Protein AF-A0A0C1E7E0-F1 (afdb_monomer)

Solvent-accessible surface area (backbone atoms only — not comparable to full-atom values): 16348 Å² total; per-residue (Å²): 133,82,73,65,76,38,81,46,96,96,42,80,25,70,42,72,70,60,32,49,50,51,46,53,49,51,52,51,50,52,50,51,50,50,52,52,51,52,51,53,50,51,52,50,39,38,49,50,15,60,70,70,29,51,79,20,40,52,40,88,86,82,72,42,64,46,63,29,50,44,81,51,96,95,41,77,26,60,48,70,68,65,45,48,51,53,52,54,48,49,52,51,51,52,52,54,51,51,52,52,51,52,50,53,51,52,50,51,41,38,50,50,16,58,73,70,31,49,81,21,39,54,40,87,88,81,72,43,64,47,72,28,53,40,81,53,94,96,39,79,26,64,44,71,67,60,41,48,51,52,50,49,53,50,51,52,50,50,50,52,52,51,50,42,72,77,70,35,78,82,44,74,90,68,81,86,88,79,92,65,58,67,38,40,50,72,15,57,84,30,39,33,42,46,39,48,3,28,0,55,14,42,52,1,31,4,34,22,48,46,1,27,0,60,15,43,53,2,32,3,35,22,44,46,2,30,0,54,7,44,52,3,33,2,37,20,46,44,1,26,0,51,6,40,47,2,32,4,40,25,38,55,7,33,3,45,9,43,44,2,31,8,36,35,45,36,20,33,19,18,2,41,54,10,35,19,39,38,28,55,15,19,9,15,46,73,67,52,97,66,80,45,91,85,32,46,1,37,46,3,30,4,35,38,37,46,9,27,3,13,20,41,48,2,31,3,35,33,36,51,2,27,0,58,15,40,47,1,28,2,37,21,44,48,1,28,1,61,16,45,45,2,32,3,39,21,40,44,1,33,14,77,44,67,69,29,64,5,76,35,67,61,23,60,97

pLDDT: mean 94.34, std 7.29, range [50.91, 98.94]

InterPro domains:
  IPR008640 Trimeric autotransporter adhesin YadA-like, head domain [PF05658] (185-211)
  IPR008640 Trimeric autotransporter adhesin YadA-like, head domain [PF05658] (216-239)
  IPR008640 Trimeric autotransporter adhesin YadA-like, head domain [PF05658] (241-264)
  IPR008640 Trimeric autotransporter adhesin YadA-like, head domain [PF05658] (309-333)
  IPR008640 Trimeric autotransporter adhesin YadA-like, head domain [PF05658] (341-363)
  IPR011049 Serralysin-like metalloprotease, C-terminal [G3DSA:2.150.10.10] (225-332)
  IPR011049 Serralysin-like metalloprotease, C-terminal [SSF101967] (193-321)

Mean predicted aligned error: 10.7 Å

Organism: NCBI:txid83552

Secondary structure (DSSP, 8-state):
-PPPPEEETTEEESSHHHHHHHHHHHHHHHHHHHHHHHHHHHHHHHHHHHHH-TT-EE-TTT-PEEPP-EEETTEEESSHHHHHHHHHHHHHHHHHHHHHHHHHHHHHHHHHHHHH-TT-EEETTTTEEEPP-EEETTEEESSHHHHHHHHHHHHHHHHHHHHHHHH-GGGTT-----SSPPPEE-STT-EEESTT-EE-STT-EEESTT-EE-STT-EEESTT-EE-STT-EEESTT-EE-STT-EEEESS-EE-STT-EEEESSEEE-STT-EEEEESEEESSSSSS---GGG--TT-EEEEES-EE-STT-EEEEES-EE-STT-EEESTT-EE-STT-EEESTT-EE-STT-EEESTT-B-

Nearest PDB structures (foldseek):
  7o23-assembly1_A  TM=4.362E-01  e=4.852E-07  Burkholderia pseudomallei 1026b
  3s6l-assembly2_D  TM=7.427E-01  e=1.224E-03  Burkholderia pseudomallei 1710b
  3la9-assembly1_A  TM=4.758E-01  e=2.879E-04  Burkholderia pseudomallei 1710b
  3wp8-assembly1_A-3  TM=4.656E-01  e=6.724E-04  Acinetobacter sp. Tol 5
  3wpa-assembly1_A  TM=3.556E-01  e=2.102E-02  Acinetobacter sp. Tol 5

Structure (mmCIF, N/CA/C/O backbone):
data_AF-A0A0C1E7E0-F1
#
_entry.id   AF-A0A0C1E7E0-F1
#
loop_
_atom_site.group_PDB
_atom_site.id
_atom_site.type_symbol
_atom_site.label_atom_id
_atom_site.label_alt_id
_atom_site.label_comp_id
_atom_site.label_asym_id
_atom_site.label_entity_id
_atom_site.label_seq_id
_atom_site.pdbx_PDB_ins_code
_atom_site.Cartn_x
_atom_site.Cartn_y
_atom_site.Cartn_z
_atom_site.occupancy
_atom_site.B_iso_or_equiv
_atom_site.auth_seq_id
_atom_site.auth_comp_id
_atom_site.auth_asym_id
_atom_site.auth_atom_id
_atom_site.pdbx_PDB_model_num
ATOM 1 N N . MET A 1 1 ? 102.439 -0.954 -125.844 1.00 50.91 1 MET A N 1
ATOM 2 C CA . MET A 1 1 ? 102.086 -0.819 -124.414 1.00 50.91 1 MET A CA 1
ATOM 3 C C . MET A 1 1 ? 100.639 -1.261 -124.272 1.00 50.91 1 MET A C 1
ATOM 5 O O . MET A 1 1 ? 99.817 -0.729 -125.004 1.00 50.91 1 MET A O 1
ATOM 9 N N . SER A 1 2 ? 100.350 -2.279 -123.454 1.00 59.09 2 SER A N 1
ATOM 10 C CA . SER A 1 2 ? 98.966 -2.713 -123.196 1.00 59.09 2 SER A CA 1
ATOM 11 C C . SER A 1 2 ? 98.262 -1.647 -122.360 1.00 59.09 2 SER A C 1
ATOM 13 O O . SER A 1 2 ? 98.882 -1.111 -121.440 1.00 59.09 2 SER A O 1
ATOM 15 N N . ALA A 1 3 ? 97.018 -1.306 -122.697 1.00 60.19 3 ALA A N 1
ATOM 16 C CA . ALA A 1 3 ? 96.230 -0.388 -121.881 1.00 60.19 3 ALA A CA 1
ATOM 17 C C . ALA A 1 3 ? 96.016 -0.997 -120.475 1.00 60.19 3 ALA A C 1
ATOM 19 O O . ALA A 1 3 ? 95.862 -2.216 -120.380 1.00 60.19 3 ALA A O 1
ATOM 20 N N . PRO A 1 4 ? 96.074 -0.199 -119.395 1.00 75.00 4 PRO A N 1
ATOM 21 C CA . PRO A 1 4 ? 95.806 -0.673 -118.038 1.00 75.00 4 PRO A CA 1
ATOM 22 C C . PRO A 1 4 ? 94.324 -1.036 -117.832 1.00 75.00 4 PRO A C 1
ATOM 24 O O . PRO A 1 4 ? 93.441 -0.329 -118.321 1.00 75.00 4 PRO A O 1
ATOM 27 N N . ASP A 1 5 ? 94.079 -2.102 -117.062 1.00 78.00 5 ASP A N 1
ATOM 28 C CA . ASP A 1 5 ? 92.746 -2.591 -116.680 1.00 78.00 5 ASP A CA 1
ATOM 29 C C . ASP A 1 5 ? 92.336 -2.060 -115.300 1.00 78.00 5 ASP A C 1
ATOM 31 O O . ASP A 1 5 ? 93.108 -2.120 -114.340 1.00 78.00 5 ASP A O 1
ATOM 35 N N . TYR A 1 6 ? 91.100 -1.575 -115.187 1.00 83.69 6 TYR A N 1
ATOM 36 C CA . TYR A 1 6 ? 90.518 -1.023 -113.962 1.00 83.69 6 TYR A CA 1
ATOM 37 C C . TYR A 1 6 ? 89.270 -1.821 -113.564 1.00 83.69 6 TYR A C 1
ATOM 39 O O . TYR A 1 6 ? 88.339 -1.932 -114.359 1.00 83.69 6 TYR A O 1
ATOM 47 N N . ASN A 1 7 ? 89.211 -2.343 -112.334 1.00 81.12 7 ASN A N 1
ATOM 48 C CA . ASN A 1 7 ? 88.056 -3.099 -111.831 1.00 81.12 7 ASN A CA 1
ATOM 49 C C . ASN A 1 7 ? 87.172 -2.235 -110.923 1.00 81.12 7 ASN A C 1
ATOM 51 O O . ASN A 1 7 ? 87.629 -1.765 -109.883 1.00 81.12 7 ASN A O 1
ATOM 55 N N . VAL A 1 8 ? 85.900 -2.070 -111.288 1.00 82.88 8 VAL A N 1
ATOM 56 C CA . VAL A 1 8 ? 84.900 -1.310 -110.522 1.00 82.88 8 VAL A CA 1
ATOM 57 C C . VAL A 1 8 ? 83.591 -2.095 -110.502 1.00 82.88 8 VAL A C 1
ATOM 59 O O . VAL A 1 8 ? 83.153 -2.571 -111.547 1.00 82.88 8 VAL A O 1
ATOM 62 N N . ASN A 1 9 ? 82.971 -2.251 -109.326 1.00 77.38 9 ASN A N 1
ATOM 63 C CA . ASN A 1 9 ? 81.704 -2.980 -109.140 1.00 77.38 9 ASN A CA 1
ATOM 64 C C . ASN A 1 9 ? 81.688 -4.351 -109.842 1.00 77.38 9 ASN A C 1
ATOM 66 O O . ASN A 1 9 ? 80.770 -4.688 -110.586 1.00 77.38 9 ASN A O 1
ATOM 70 N N . ASN A 1 10 ? 82.751 -5.131 -109.622 1.00 86.56 10 ASN A N 1
ATOM 71 C CA . ASN A 1 10 ? 82.929 -6.475 -110.178 1.00 86.56 10 ASN A CA 1
ATOM 72 C C . ASN A 1 10 ? 82.962 -6.548 -111.727 1.00 86.56 10 ASN A C 1
ATOM 74 O O . ASN A 1 10 ? 82.727 -7.610 -112.295 1.00 86.56 10 ASN A O 1
ATOM 78 N N . SER A 1 11 ? 83.260 -5.432 -112.407 1.00 86.12 11 SER A N 1
ATOM 79 C CA . SER A 1 11 ? 83.411 -5.321 -113.870 1.00 86.12 11 SER A CA 1
ATOM 80 C C . SER A 1 11 ? 84.766 -4.691 -114.241 1.00 86.12 11 SER A C 1
ATOM 82 O O . SER A 1 11 ? 85.257 -3.843 -113.495 1.00 86.12 11 SER A O 1
ATOM 84 N N . SER A 1 12 ? 85.374 -5.089 -115.371 1.00 83.94 12 SER A N 1
ATOM 85 C CA . SER A 1 12 ? 86.712 -4.639 -115.815 1.00 83.94 12 SER A CA 1
ATOM 86 C C . SER A 1 12 ? 86.645 -3.659 -116.994 1.00 83.94 12 SER A C 1
ATOM 88 O O . SER A 1 12 ? 85.892 -3.885 -117.941 1.00 83.94 12 SER A O 1
ATOM 90 N N . TYR A 1 13 ? 87.426 -2.576 -116.950 1.00 83.88 13 TYR A N 1
ATOM 91 C CA . TYR A 1 13 ? 87.402 -1.477 -117.921 1.00 83.88 13 TYR A CA 1
ATOM 92 C C . TYR A 1 13 ? 88.815 -1.148 -118.437 1.00 83.88 13 TYR A C 1
ATOM 94 O O . TYR A 1 13 ? 89.733 -0.958 -117.646 1.00 83.88 13 TYR A O 1
ATOM 102 N N . HIS A 1 14 ? 88.976 -1.002 -119.759 1.00 82.25 14 HIS A N 1
ATOM 103 C CA . HIS A 1 14 ? 90.278 -0.816 -120.438 1.00 82.25 14 HIS A CA 1
ATOM 104 C C . HIS A 1 14 ? 90.663 0.654 -120.699 1.00 82.25 14 HIS A C 1
ATOM 106 O O . HIS A 1 14 ? 91.596 0.950 -121.449 1.00 82.25 14 HIS A O 1
ATOM 112 N N . ASN A 1 15 ? 89.907 1.603 -120.141 1.00 82.50 15 ASN A N 1
ATOM 113 C CA . ASN A 1 15 ? 90.278 3.015 -120.123 1.00 82.50 15 ASN A CA 1
ATOM 114 C C . ASN A 1 15 ? 89.746 3.698 -118.854 1.00 82.50 15 ASN A C 1
ATOM 116 O O . ASN A 1 15 ? 88.691 3.332 -118.332 1.00 82.50 15 ASN A O 1
ATOM 120 N N . VAL A 1 16 ? 90.478 4.715 -118.387 1.00 84.19 16 VAL A N 1
ATOM 121 C CA . VAL A 1 16 ? 90.178 5.453 -117.147 1.00 84.19 16 VAL A CA 1
ATOM 122 C C . VAL A 1 16 ? 88.780 6.076 -117.176 1.00 84.19 16 VAL A C 1
ATOM 124 O O . VAL A 1 16 ? 88.070 6.014 -116.179 1.00 84.19 16 VAL A O 1
ATOM 127 N N . GLY A 1 17 ? 88.355 6.635 -118.314 1.00 84.81 17 GLY A N 1
ATOM 128 C CA . GLY A 1 17 ? 87.052 7.296 -118.438 1.00 84.81 17 GLY A CA 1
ATOM 129 C C . GLY A 1 17 ? 85.870 6.350 -118.204 1.00 84.81 17 GLY A C 1
ATOM 130 O O . GLY A 1 17 ? 84.908 6.720 -117.537 1.00 84.81 17 GLY A O 1
ATOM 131 N N . ALA A 1 18 ? 85.959 5.109 -118.689 1.00 82.31 18 ALA A N 1
ATOM 132 C CA . ALA A 1 18 ? 84.915 4.101 -118.524 1.00 82.31 18 ALA A CA 1
ATOM 133 C C . ALA A 1 18 ? 84.823 3.571 -117.079 1.00 82.31 18 ALA A C 1
ATOM 135 O O . ALA A 1 18 ? 83.720 3.461 -116.547 1.00 82.31 18 ALA A O 1
ATOM 136 N N . ALA A 1 19 ? 85.958 3.319 -116.414 1.00 82.19 19 ALA A N 1
ATOM 137 C CA . ALA A 1 19 ? 85.976 2.914 -115.003 1.00 82.19 19 ALA A CA 1
ATOM 138 C C . ALA A 1 19 ? 85.506 4.032 -114.057 1.00 82.19 19 ALA A C 1
ATOM 140 O O . ALA A 1 19 ? 84.746 3.769 -113.125 1.00 82.19 19 ALA A O 1
ATOM 141 N N . VAL A 1 20 ? 85.908 5.284 -114.311 1.00 88.31 20 VAL A N 1
ATOM 142 C CA . VAL A 1 20 ? 85.445 6.450 -113.538 1.00 88.31 20 VAL A CA 1
ATOM 143 C C . VAL A 1 20 ? 83.937 6.655 -113.708 1.00 88.31 20 VAL A C 1
ATOM 145 O O . VAL A 1 20 ? 83.253 6.870 -112.713 1.00 88.31 20 VAL A O 1
ATOM 148 N N . ASN A 1 21 ? 83.387 6.501 -114.918 1.00 87.25 21 ASN A N 1
ATOM 149 C CA . ASN A 1 21 ? 81.938 6.574 -115.145 1.00 87.25 21 ASN A CA 1
ATOM 150 C C . ASN A 1 21 ? 81.155 5.463 -114.425 1.00 87.25 21 ASN A C 1
ATOM 152 O O . ASN A 1 21 ? 80.050 5.710 -113.940 1.00 87.25 21 ASN A O 1
ATOM 156 N N . ALA A 1 22 ? 81.698 4.246 -114.346 1.00 84.56 22 ALA A N 1
ATOM 157 C CA . ALA A 1 22 ? 81.073 3.143 -113.616 1.00 84.56 22 ALA A CA 1
ATOM 158 C C . ALA A 1 22 ? 81.083 3.373 -112.096 1.00 84.56 22 ALA A C 1
ATOM 160 O O . ALA A 1 22 ? 80.091 3.085 -111.425 1.00 84.56 22 ALA A O 1
ATOM 161 N N . LEU A 1 23 ? 82.173 3.939 -111.563 1.00 88.44 23 LEU A N 1
ATOM 162 C CA . LEU A 1 23 ? 82.256 4.350 -110.162 1.00 88.44 23 LEU A CA 1
ATOM 163 C C . LEU A 1 23 ? 81.277 5.491 -109.867 1.00 88.44 23 LEU A C 1
ATOM 165 O O . LEU A 1 23 ? 80.536 5.409 -108.896 1.00 88.44 23 LEU A O 1
ATOM 169 N N . ASP A 1 24 ? 81.231 6.514 -110.724 1.00 91.06 24 ASP A N 1
ATOM 170 C CA . ASP A 1 24 ? 80.295 7.639 -110.617 1.00 91.06 24 ASP A CA 1
ATOM 171 C C . ASP A 1 24 ? 78.831 7.175 -110.667 1.00 91.06 24 ASP A C 1
ATOM 173 O O . ASP A 1 24 ? 78.013 7.600 -109.856 1.00 91.06 24 ASP A O 1
ATOM 177 N N . THR A 1 25 ? 78.509 6.229 -111.552 1.00 87.94 25 THR A N 1
ATOM 178 C CA . THR A 1 25 ? 77.175 5.612 -111.622 1.00 87.94 25 THR A CA 1
ATOM 179 C C . THR A 1 25 ? 76.853 4.838 -110.341 1.00 87.94 25 THR A C 1
ATOM 181 O O . THR A 1 25 ? 75.807 5.069 -109.749 1.00 87.94 25 THR A O 1
ATOM 184 N N . GLY A 1 26 ? 77.775 4.008 -109.840 1.00 87.38 26 GLY A N 1
ATOM 185 C CA . GLY A 1 26 ? 77.576 3.280 -108.583 1.00 87.38 26 GLY A CA 1
ATOM 186 C C . GLY A 1 26 ? 77.469 4.185 -107.350 1.00 87.38 26 GLY A C 1
ATOM 187 O O . GLY A 1 26 ? 76.688 3.904 -106.449 1.00 87.38 26 GLY A O 1
ATOM 188 N N . MET A 1 27 ? 78.209 5.298 -107.302 1.00 90.75 27 MET A N 1
ATOM 189 C CA . MET A 1 27 ? 78.060 6.297 -106.238 1.00 90.75 27 MET A CA 1
ATOM 190 C C . MET A 1 27 ? 76.709 7.016 -106.316 1.00 90.75 27 MET A C 1
ATOM 192 O O . MET A 1 27 ? 76.118 7.280 -105.272 1.00 90.75 27 MET A O 1
ATOM 196 N N . ARG A 1 28 ? 76.200 7.301 -107.524 1.00 91.19 28 ARG A N 1
ATOM 197 C CA . ARG A 1 28 ? 74.856 7.864 -107.730 1.00 91.19 28 ARG A CA 1
ATOM 198 C C . ARG A 1 28 ? 73.750 6.884 -107.323 1.00 91.19 28 ARG A C 1
ATOM 200 O O . ARG A 1 28 ? 72.807 7.305 -106.661 1.00 91.19 28 ARG A O 1
ATOM 207 N N . ASP A 1 29 ? 73.895 5.600 -107.641 1.00 91.12 29 ASP A N 1
ATOM 208 C CA . ASP A 1 29 ? 72.944 4.554 -107.239 1.00 91.12 29 ASP A CA 1
ATOM 209 C C . ASP A 1 29 ? 72.954 4.337 -105.717 1.00 91.12 29 ASP A C 1
ATOM 211 O O . ASP A 1 29 ? 71.896 4.317 -105.092 1.00 91.12 29 ASP A O 1
ATOM 215 N N . ASN A 1 30 ? 74.139 4.276 -105.096 1.00 91.31 30 ASN A N 1
ATOM 216 C CA . ASN A 1 30 ? 74.267 4.211 -103.637 1.00 91.31 30 ASN A CA 1
ATOM 217 C C . ASN A 1 30 ? 73.671 5.455 -102.961 1.00 91.31 30 ASN A C 1
ATOM 219 O O . ASN A 1 30 ? 73.015 5.332 -101.930 1.00 91.31 30 ASN A O 1
ATOM 223 N N . ALA A 1 31 ? 73.871 6.652 -103.526 1.00 91.94 31 ALA A N 1
ATOM 224 C CA . ALA A 1 31 ? 73.247 7.876 -103.026 1.00 91.94 31 ALA A CA 1
ATOM 225 C C . ALA A 1 31 ? 71.711 7.812 -103.125 1.00 91.94 31 ALA A C 1
ATOM 227 O O . ALA A 1 31 ? 71.028 8.156 -102.164 1.00 91.94 31 ALA A O 1
ATOM 228 N N . ALA A 1 32 ? 71.164 7.291 -104.228 1.00 90.81 32 ALA A N 1
ATOM 229 C CA . ALA A 1 32 ? 69.723 7.102 -104.396 1.00 90.81 32 ALA A CA 1
ATOM 230 C C . ALA A 1 32 ? 69.143 6.048 -103.432 1.00 90.81 32 ALA A C 1
ATOM 232 O O . ALA A 1 32 ? 68.045 6.224 -102.901 1.00 90.81 32 ALA A O 1
ATOM 233 N N . GLU A 1 33 ? 69.867 4.957 -103.168 1.00 93.56 33 GLU A N 1
ATOM 234 C CA . GLU A 1 33 ? 69.458 3.956 -102.178 1.00 93.56 33 GLU A CA 1
ATOM 235 C C . GLU A 1 33 ? 69.495 4.529 -100.754 1.00 93.56 33 GLU A C 1
ATOM 237 O O . GLU A 1 33 ? 68.566 4.300 -99.976 1.00 93.56 33 GLU A O 1
ATOM 242 N N . ILE A 1 34 ? 70.509 5.342 -100.435 1.00 93.00 34 ILE A N 1
ATOM 243 C CA . ILE A 1 34 ? 70.586 6.095 -99.178 1.00 93.00 34 ILE A CA 1
ATOM 244 C C . ILE A 1 34 ? 69.376 7.026 -99.039 1.00 93.00 34 ILE A C 1
ATOM 246 O O . ILE A 1 34 ? 68.733 6.994 -97.990 1.00 93.00 34 ILE A O 1
ATOM 250 N N . ASP A 1 35 ? 69.001 7.774 -100.079 1.00 92.94 35 ASP A N 1
ATOM 251 C CA . ASP A 1 35 ? 67.819 8.650 -100.064 1.00 92.94 35 ASP A CA 1
ATOM 252 C C . ASP A 1 35 ? 66.518 7.858 -99.832 1.00 92.94 35 ASP A C 1
ATOM 254 O O . ASP A 1 35 ? 65.666 8.252 -99.030 1.00 92.94 35 ASP A O 1
ATOM 258 N N . ILE A 1 36 ? 66.363 6.695 -100.476 1.00 94.25 36 ILE A N 1
ATOM 259 C CA . ILE A 1 36 ? 65.196 5.816 -100.286 1.00 94.25 36 ILE A CA 1
ATOM 260 C C . ILE A 1 36 ? 65.141 5.274 -98.855 1.00 94.25 36 ILE A C 1
ATOM 262 O O . ILE A 1 36 ? 64.072 5.257 -98.235 1.00 94.25 36 ILE A O 1
ATOM 266 N N . VAL A 1 37 ? 66.269 4.801 -98.320 1.00 93.44 37 VAL A N 1
ATOM 267 C CA . VAL A 1 37 ? 66.353 4.280 -96.949 1.00 93.44 37 VAL A CA 1
ATOM 268 C C . VAL A 1 37 ? 66.092 5.395 -95.937 1.00 93.44 37 VAL A C 1
ATOM 270 O O . VAL A 1 37 ? 65.334 5.173 -94.991 1.00 93.44 37 VAL A O 1
ATOM 273 N N . GLN A 1 38 ? 66.618 6.602 -96.161 1.00 90.75 38 GLN A N 1
ATOM 274 C CA . GLN A 1 38 ? 66.324 7.785 -95.348 1.00 90.75 38 GLN A CA 1
ATOM 275 C C . GLN A 1 38 ? 64.832 8.136 -95.386 1.00 90.75 38 GLN A C 1
ATOM 277 O O . GLN A 1 38 ? 64.232 8.348 -94.334 1.00 90.75 38 GLN A O 1
ATOM 282 N N . GLY A 1 39 ? 64.198 8.102 -96.562 1.00 92.06 39 GLY A N 1
ATOM 283 C CA . GLY A 1 39 ? 62.756 8.319 -96.704 1.00 92.06 39 GLY A CA 1
ATOM 284 C C . GLY A 1 39 ? 61.916 7.270 -95.968 1.00 92.06 39 GLY A C 1
ATOM 285 O O . GLY A 1 39 ? 60.955 7.605 -95.274 1.00 92.06 39 GLY A O 1
ATOM 286 N N . LYS A 1 40 ? 62.298 5.987 -96.041 1.00 95.00 40 LYS A N 1
ATOM 287 C CA . LYS A 1 40 ? 61.644 4.912 -95.272 1.00 95.00 40 LYS A CA 1
ATOM 288 C C . LYS A 1 40 ? 61.832 5.093 -93.763 1.00 95.00 40 LYS A C 1
ATOM 290 O O . LYS A 1 40 ? 60.873 4.904 -93.016 1.00 95.00 40 LYS A O 1
ATOM 295 N N . ALA A 1 41 ? 63.025 5.487 -93.318 1.00 92.44 41 ALA A N 1
ATOM 296 C CA . ALA A 1 41 ? 63.314 5.764 -91.914 1.00 92.44 41 ALA A CA 1
ATOM 297 C C . ALA A 1 41 ? 62.518 6.973 -91.389 1.00 92.44 41 ALA A C 1
ATOM 299 O O . ALA A 1 41 ? 61.945 6.898 -90.304 1.00 92.44 41 ALA A O 1
ATOM 300 N N . ALA A 1 42 ? 62.398 8.044 -92.178 1.00 93.06 42 ALA A N 1
ATOM 301 C CA . ALA A 1 42 ? 61.585 9.218 -91.856 1.00 93.06 42 ALA A CA 1
ATOM 302 C C . ALA A 1 42 ? 60.088 8.880 -91.759 1.00 93.06 42 ALA A C 1
ATOM 304 O O . ALA A 1 42 ? 59.410 9.300 -90.818 1.00 93.06 42 ALA A O 1
ATOM 305 N N . ASN A 1 43 ? 59.575 8.065 -92.685 1.00 94.94 43 ASN A N 1
ATOM 306 C CA . ASN A 1 43 ? 58.191 7.585 -92.647 1.00 94.94 43 ASN A CA 1
ATOM 307 C C . ASN A 1 43 ? 57.931 6.698 -91.422 1.00 94.94 43 ASN A C 1
ATOM 309 O O . ASN A 1 43 ? 56.893 6.833 -90.769 1.00 94.94 43 ASN A O 1
ATOM 313 N N . ALA A 1 44 ? 58.879 5.825 -91.072 1.00 94.88 44 ALA A N 1
ATOM 314 C CA . ALA A 1 44 ? 58.797 5.006 -89.868 1.00 94.88 44 ALA A CA 1
ATOM 315 C C . ALA A 1 44 ? 58.806 5.872 -88.597 1.00 94.88 44 ALA A C 1
ATOM 317 O O . ALA A 1 44 ? 57.936 5.709 -87.746 1.00 94.88 44 ALA A O 1
ATOM 318 N N . ALA A 1 45 ? 59.716 6.845 -88.491 1.00 94.38 45 ALA A N 1
ATOM 319 C CA . ALA A 1 45 ? 59.788 7.762 -87.354 1.00 94.38 45 ALA A CA 1
ATOM 320 C C . ALA A 1 45 ? 58.528 8.640 -87.222 1.00 94.38 45 ALA A C 1
ATOM 322 O O . ALA A 1 45 ? 58.009 8.820 -86.121 1.00 94.38 45 ALA A O 1
ATOM 323 N N . SER A 1 46 ? 57.973 9.114 -88.341 1.00 95.44 46 SER A N 1
ATOM 324 C CA . SER A 1 46 ? 56.705 9.861 -88.372 1.00 95.44 46 SER A CA 1
ATOM 325 C C . SER A 1 46 ? 55.509 8.997 -87.953 1.00 95.44 46 SER A C 1
ATOM 327 O O . SER A 1 46 ? 54.611 9.467 -87.250 1.00 95.44 46 SER A O 1
ATOM 329 N N . SER A 1 47 ? 55.515 7.715 -88.332 1.00 96.56 47 SER A N 1
ATOM 330 C CA . SER A 1 47 ? 54.502 6.740 -87.907 1.00 96.56 47 SER A CA 1
ATOM 331 C C . SER A 1 47 ? 54.601 6.445 -86.410 1.00 96.56 47 SER A C 1
ATOM 333 O O . SER A 1 47 ? 53.578 6.382 -85.735 1.00 96.56 47 SER A O 1
ATOM 335 N N . VAL A 1 48 ? 55.820 6.332 -85.869 1.00 95.62 48 VAL A N 1
ATOM 336 C CA . VAL A 1 48 ? 56.057 6.190 -84.422 1.00 95.62 48 VAL A CA 1
ATOM 337 C C . VAL A 1 48 ? 55.556 7.421 -83.664 1.00 95.62 48 VAL A C 1
ATOM 339 O O . VAL A 1 48 ? 54.835 7.263 -82.684 1.00 95.62 48 VAL A O 1
ATOM 342 N N . ALA A 1 49 ? 55.863 8.635 -84.130 1.00 94.81 49 ALA A N 1
ATOM 343 C CA . ALA A 1 49 ? 55.372 9.872 -83.516 1.00 94.81 49 ALA A CA 1
ATOM 344 C C . ALA A 1 49 ? 53.832 9.930 -83.496 1.00 94.81 49 ALA A C 1
ATOM 346 O O . ALA A 1 49 ? 53.225 10.201 -82.462 1.00 94.81 49 ALA A O 1
ATOM 347 N N . SER A 1 50 ? 53.199 9.577 -84.617 1.00 95.62 50 SER A N 1
ATOM 348 C CA . SER A 1 50 ? 51.737 9.517 -84.726 1.00 95.62 50 SER A CA 1
ATOM 349 C C . SER A 1 50 ? 51.126 8.438 -83.825 1.00 95.62 50 SER A C 1
ATOM 351 O O . SER A 1 50 ? 50.071 8.660 -83.237 1.00 95.62 50 SER A O 1
ATOM 353 N N . GLY A 1 51 ? 51.791 7.287 -83.690 1.00 94.81 51 GLY A N 1
ATOM 354 C CA . GLY A 1 51 ? 51.364 6.188 -82.823 1.00 94.81 51 GLY A CA 1
ATOM 355 C C . GLY A 1 51 ? 51.494 6.494 -81.329 1.00 94.81 51 GLY A C 1
ATOM 356 O O . GLY A 1 51 ? 50.665 6.038 -80.546 1.00 94.81 51 GLY A O 1
ATOM 357 N N . LEU A 1 52 ? 52.498 7.282 -80.931 1.00 95.25 52 LEU A N 1
ATOM 358 C CA . LEU A 1 52 ? 52.610 7.809 -79.568 1.00 95.25 52 LEU A CA 1
ATOM 359 C C . LEU A 1 52 ? 51.529 8.873 -79.303 1.00 95.25 52 LEU A C 1
ATOM 361 O O . LEU A 1 52 ? 50.930 8.904 -78.232 1.00 95.25 52 LEU A O 1
ATOM 365 N N . GLY A 1 53 ? 51.222 9.726 -80.282 1.00 95.06 53 GLY A N 1
ATOM 366 C CA . GLY A 1 53 ? 50.253 10.805 -80.097 1.00 95.06 53 GLY A CA 1
ATOM 367 C C . GLY A 1 53 ? 50.783 11.872 -79.133 1.00 95.06 53 GLY A C 1
ATOM 368 O O . GLY A 1 53 ? 51.970 12.185 -79.145 1.00 95.06 53 GLY A O 1
ATOM 369 N N . GLY A 1 54 ? 49.908 12.501 -78.339 1.00 93.88 54 GLY A N 1
ATOM 370 C CA . GLY A 1 54 ? 50.315 13.493 -77.326 1.00 93.88 54 GLY A CA 1
ATOM 371 C C . GLY A 1 54 ? 51.088 14.706 -77.870 1.00 93.88 54 GLY A C 1
ATOM 372 O O . GLY A 1 54 ? 51.788 15.368 -77.116 1.00 93.88 54 GLY A O 1
ATOM 373 N N . GLY A 1 55 ? 51.018 14.989 -79.174 1.00 94.19 55 GLY A N 1
ATOM 374 C CA . GLY A 1 55 ? 51.806 16.048 -79.816 1.00 94.19 55 GLY A CA 1
ATOM 375 C C . GLY A 1 55 ? 53.241 15.661 -80.205 1.00 94.19 55 GLY A C 1
ATOM 376 O O . GLY A 1 55 ? 53.997 16.546 -80.602 1.00 94.19 55 GLY A O 1
ATOM 377 N N . ALA A 1 56 ? 53.623 14.379 -80.133 1.00 96.62 56 ALA A N 1
ATOM 378 C CA . ALA A 1 56 ? 54.905 13.899 -80.653 1.00 96.62 56 ALA A CA 1
ATOM 379 C C . ALA A 1 56 ? 55.018 14.141 -82.167 1.00 96.62 56 ALA A C 1
ATOM 381 O O . ALA A 1 56 ? 54.064 13.935 -82.920 1.00 96.62 56 ALA A O 1
ATOM 382 N N . THR A 1 57 ? 56.202 14.540 -82.633 1.00 95.12 57 THR A N 1
ATOM 383 C CA . THR A 1 57 ? 56.476 14.817 -84.055 1.00 95.12 57 THR A CA 1
ATOM 384 C C . THR A 1 57 ? 57.858 14.305 -84.460 1.00 95.12 57 THR A C 1
ATOM 386 O O . THR A 1 57 ? 58.743 14.160 -83.623 1.00 95.12 57 THR A O 1
ATOM 389 N N . TYR A 1 58 ? 58.059 13.993 -85.741 1.00 94.50 58 TYR A N 1
ATOM 390 C CA . TYR A 1 58 ? 59.386 13.683 -86.282 1.00 94.50 58 TYR A CA 1
ATOM 391 C C . TYR A 1 58 ? 60.090 14.977 -86.707 1.00 94.50 58 TYR A C 1
ATOM 393 O O . TYR A 1 58 ? 59.514 15.770 -87.450 1.00 94.50 58 TYR A O 1
ATOM 401 N N . ASP A 1 59 ? 61.326 15.179 -86.251 1.00 93.75 59 ASP A N 1
ATOM 402 C CA . ASP A 1 59 ? 62.184 16.278 -86.688 1.00 93.75 59 ASP A CA 1
ATOM 403 C C . ASP A 1 59 ? 63.093 15.805 -87.844 1.00 93.75 59 ASP A C 1
ATOM 405 O O . ASP A 1 59 ? 64.036 15.038 -87.607 1.00 93.75 59 ASP A O 1
ATOM 409 N N . PRO A 1 60 ? 62.850 16.257 -89.091 1.00 88.56 60 PRO A N 1
ATOM 410 C CA . PRO A 1 60 ? 63.609 15.820 -90.261 1.00 88.56 60 PRO A CA 1
ATOM 411 C C . PRO A 1 60 ? 65.054 16.334 -90.284 1.00 88.56 60 PRO A C 1
ATOM 413 O O . PRO A 1 60 ? 65.862 15.811 -91.044 1.00 88.56 60 PRO A O 1
ATOM 416 N N . VAL A 1 61 ? 65.398 17.339 -89.468 1.00 88.94 61 VAL A N 1
ATOM 417 C CA . VAL A 1 61 ? 66.754 17.906 -89.415 1.00 88.94 61 VAL A CA 1
ATOM 418 C C . VAL A 1 61 ? 67.647 17.090 -88.485 1.00 88.94 61 VAL A C 1
ATOM 420 O O . VAL A 1 61 ? 68.794 16.802 -88.821 1.00 88.94 61 VAL A O 1
ATOM 423 N N . THR A 1 62 ? 67.137 16.699 -87.313 1.00 89.81 62 THR A N 1
ATOM 424 C CA . THR A 1 62 ? 67.906 15.915 -86.328 1.00 89.81 62 THR A CA 1
ATOM 425 C C . THR A 1 62 ? 67.697 14.406 -86.446 1.00 89.81 62 THR A C 1
ATOM 427 O O . THR A 1 62 ? 68.444 13.634 -85.841 1.00 89.81 62 THR A O 1
ATOM 430 N N . GLY A 1 63 ? 66.682 13.972 -87.199 1.00 88.44 63 GLY A N 1
ATOM 431 C CA . GLY A 1 63 ? 66.318 12.568 -87.379 1.00 88.44 63 GLY A CA 1
ATOM 432 C C . GLY A 1 63 ? 65.640 11.929 -86.160 1.00 88.44 63 GLY A C 1
ATOM 433 O O . GLY A 1 63 ? 65.471 10.710 -86.136 1.00 88.44 63 GLY A O 1
ATOM 434 N N . LYS A 1 64 ? 65.261 12.713 -85.141 1.00 92.31 64 LYS A N 1
ATOM 435 C CA . LYS A 1 64 ? 64.668 12.221 -83.886 1.00 92.31 64 LYS A CA 1
ATOM 436 C C . LYS A 1 64 ? 63.149 12.380 -83.866 1.00 92.31 64 LYS A C 1
ATOM 438 O O . LYS A 1 64 ? 62.591 13.277 -84.488 1.00 92.31 64 LYS A O 1
ATOM 443 N N . VAL A 1 65 ? 62.482 11.537 -83.080 1.00 94.62 65 VAL A N 1
ATOM 444 C CA . VAL A 1 65 ? 61.092 11.768 -82.666 1.00 94.62 65 VAL A CA 1
ATOM 445 C C . VAL A 1 65 ? 61.107 12.666 -81.428 1.00 94.62 65 VAL A C 1
ATOM 447 O O . VAL A 1 65 ? 61.700 12.307 -80.410 1.00 94.62 65 VAL A O 1
ATOM 450 N N . LEU A 1 66 ? 60.489 13.842 -81.524 1.00 94.62 66 LEU A N 1
ATOM 451 C CA . LEU A 1 66 ? 60.228 14.733 -80.398 1.00 94.62 66 LEU A CA 1
ATOM 452 C C . LEU A 1 66 ? 59.176 14.100 -79.480 1.00 94.62 66 LEU A C 1
ATOM 454 O O . LEU A 1 66 ? 58.215 13.487 -79.945 1.00 94.62 66 LEU A O 1
ATOM 458 N N . ALA A 1 67 ? 59.386 14.226 -78.172 1.00 95.00 67 ALA A N 1
ATOM 459 C CA . ALA A 1 67 ? 58.604 13.515 -77.170 1.00 95.00 67 ALA A CA 1
ATOM 460 C C . ALA A 1 67 ? 57.120 13.949 -77.143 1.00 95.00 67 ALA A C 1
ATOM 462 O O . ALA A 1 67 ? 56.835 15.133 -77.340 1.00 95.00 67 ALA A O 1
ATOM 463 N N . PRO A 1 68 ? 56.179 13.023 -76.869 1.00 96.19 68 PRO A N 1
ATOM 464 C CA . PRO A 1 68 ? 54.784 13.365 -76.593 1.00 96.19 68 PRO A CA 1
ATOM 465 C C . PRO A 1 68 ? 54.656 14.168 -75.293 1.00 96.19 68 PRO A C 1
ATOM 467 O O . PRO A 1 68 ? 55.593 14.267 -74.508 1.00 96.19 68 PRO A O 1
ATOM 470 N N . VAL A 1 69 ? 53.465 14.695 -75.030 1.00 95.94 69 VAL A N 1
ATOM 471 C CA . VAL A 1 69 ? 53.052 15.260 -73.745 1.00 95.94 69 VAL A CA 1
ATOM 472 C C . VAL A 1 69 ? 51.711 14.633 -73.359 1.00 95.94 69 VAL A C 1
ATOM 474 O O . VAL A 1 69 ? 50.674 14.947 -73.941 1.00 95.94 69 VAL A O 1
ATOM 477 N N . TYR A 1 70 ? 51.720 13.746 -72.364 1.00 96.88 70 TYR A N 1
ATOM 478 C CA . TYR A 1 70 ? 50.509 13.162 -71.783 1.00 96.88 70 TYR A CA 1
ATOM 479 C C . TYR A 1 70 ? 50.147 13.889 -70.495 1.00 96.88 70 TYR A C 1
ATOM 481 O O . TYR A 1 70 ? 50.981 13.997 -69.599 1.00 96.88 70 TYR A O 1
ATOM 489 N N . SER A 1 71 ? 48.905 14.359 -70.381 1.00 94.75 71 SER A N 1
ATOM 490 C CA . SER A 1 71 ? 48.409 14.957 -69.142 1.00 94.75 71 SER A CA 1
ATOM 491 C C . SER A 1 71 ? 47.670 13.912 -68.310 1.00 94.75 71 SER A C 1
ATOM 493 O O . SER A 1 71 ? 46.653 13.375 -68.746 1.00 94.75 71 SER A O 1
ATOM 495 N N . VAL A 1 72 ? 48.188 13.622 -67.119 1.00 94.69 72 VAL A N 1
ATOM 496 C CA . VAL A 1 72 ? 47.600 12.684 -66.155 1.00 94.69 72 VAL A CA 1
ATOM 497 C C . VAL A 1 72 ? 47.643 13.339 -64.779 1.00 94.69 72 VAL A C 1
ATOM 499 O O . VAL A 1 72 ? 48.693 13.819 -64.358 1.00 94.69 72 VAL A O 1
ATOM 502 N N . SER A 1 73 ? 46.507 13.386 -64.078 1.00 87.50 73 SER A N 1
ATOM 503 C CA . SER A 1 73 ? 46.410 13.923 -62.709 1.00 87.50 73 SER A CA 1
ATOM 504 C C . SER A 1 73 ? 47.075 15.300 -62.533 1.00 87.50 73 SER A C 1
ATOM 506 O O . SER A 1 73 ? 47.830 15.525 -61.590 1.00 87.50 73 SER A O 1
ATOM 508 N N . ASN A 1 74 ? 46.807 16.224 -63.465 1.00 91.19 74 ASN A N 1
ATOM 509 C CA . ASN A 1 74 ? 47.362 17.588 -63.515 1.00 91.19 74 ASN A CA 1
ATOM 510 C C . ASN A 1 74 ? 48.893 17.684 -63.677 1.00 91.19 74 ASN A C 1
ATOM 512 O O . ASN A 1 74 ? 49.459 18.759 -63.490 1.00 91.19 74 ASN A O 1
ATOM 516 N N . SER A 1 75 ? 49.558 16.591 -64.054 1.00 94.94 75 SER A N 1
ATOM 517 C CA . SER A 1 75 ? 50.984 16.549 -64.390 1.00 94.94 75 SER A CA 1
ATOM 518 C C . SER A 1 75 ? 51.182 16.170 -65.858 1.00 94.94 75 SER A C 1
ATOM 520 O O . SER A 1 75 ? 50.310 15.548 -66.467 1.00 94.94 75 SER A O 1
ATOM 522 N N . SER A 1 76 ? 52.319 16.563 -66.433 1.00 96.38 76 SER A N 1
ATOM 523 C CA . SER A 1 76 ? 52.675 16.286 -67.829 1.00 96.38 76 SER A CA 1
ATOM 524 C C . SER A 1 76 ? 53.840 15.306 -67.908 1.00 96.38 76 SER A C 1
ATOM 526 O O . SER A 1 76 ? 54.862 15.518 -67.258 1.00 96.38 76 SER A O 1
ATOM 528 N N . TYR A 1 77 ? 53.709 14.280 -68.745 1.00 96.06 77 TYR A N 1
ATOM 529 C CA . TYR A 1 77 ? 54.697 13.212 -68.908 1.00 96.06 77 TYR A CA 1
ATOM 530 C C . TYR A 1 77 ? 55.135 13.102 -70.363 1.00 96.06 77 TYR A C 1
ATOM 532 O O . TYR A 1 77 ? 54.304 13.136 -71.271 1.00 96.06 77 TYR A O 1
ATOM 540 N N . SER A 1 78 ? 56.442 12.963 -70.585 1.00 95.88 78 SER A N 1
ATOM 541 C CA . SER A 1 78 ? 57.034 12.952 -71.926 1.00 95.88 78 SER A CA 1
ATOM 542 C C . SER A 1 78 ? 57.194 11.557 -72.533 1.00 95.88 78 SER A C 1
ATOM 544 O O . SER A 1 78 ? 57.713 11.396 -73.635 1.00 95.88 78 SER A O 1
ATOM 546 N N . ASN A 1 79 ? 56.757 10.521 -71.821 1.00 95.31 79 ASN A N 1
ATOM 547 C CA . ASN A 1 79 ? 56.776 9.142 -72.286 1.00 95.31 79 ASN A CA 1
ATOM 548 C C . ASN A 1 79 ? 55.578 8.363 -71.714 1.00 95.31 79 ASN A C 1
ATOM 550 O O . ASN A 1 79 ? 54.952 8.782 -70.743 1.00 95.31 79 ASN A O 1
ATOM 554 N N . VAL A 1 80 ? 55.238 7.243 -72.362 1.00 96.06 80 VAL A N 1
ATOM 555 C CA . VAL A 1 80 ? 54.061 6.424 -72.016 1.00 96.06 80 VAL A CA 1
ATOM 556 C C . VAL A 1 80 ? 54.242 5.716 -70.673 1.00 96.06 80 VAL A C 1
ATOM 558 O O . VAL A 1 80 ? 53.272 5.583 -69.935 1.00 96.06 80 VAL A O 1
ATOM 561 N N . GLY A 1 81 ? 55.467 5.279 -70.355 1.00 96.88 81 GLY A N 1
ATOM 562 C CA . GLY A 1 81 ? 55.774 4.531 -69.134 1.00 96.88 81 GLY A CA 1
ATOM 563 C C . GLY A 1 81 ? 55.408 5.319 -67.883 1.00 96.88 81 GLY A C 1
ATOM 564 O O . GLY A 1 81 ? 54.577 4.859 -67.106 1.00 96.88 81 GLY A O 1
ATOM 565 N N . ASP A 1 82 ? 55.927 6.541 -67.764 1.00 96.31 82 ASP A N 1
ATOM 566 C CA . ASP A 1 82 ? 55.678 7.397 -66.599 1.00 96.31 82 ASP A CA 1
ATOM 567 C C . ASP A 1 82 ? 54.190 7.781 -66.471 1.00 96.31 82 ASP A C 1
ATOM 569 O O . ASP A 1 82 ? 53.630 7.805 -65.374 1.00 96.31 82 ASP A O 1
ATOM 573 N N . ALA A 1 83 ? 53.513 8.051 -67.596 1.00 96.06 83 ALA A N 1
ATOM 574 C CA . ALA A 1 83 ? 52.088 8.388 -67.604 1.00 96.06 83 ALA A CA 1
ATOM 575 C C . ALA A 1 83 ? 51.212 7.211 -67.136 1.00 96.06 83 ALA A C 1
ATOM 577 O O . ALA A 1 83 ? 50.269 7.392 -66.361 1.00 96.06 83 ALA A O 1
ATOM 578 N N . VAL A 1 84 ? 51.526 5.997 -67.602 1.00 96.69 84 VAL A N 1
ATOM 579 C CA . VAL A 1 84 ? 50.821 4.768 -67.216 1.00 96.69 84 VAL A CA 1
ATOM 580 C C . VAL A 1 84 ? 51.133 4.391 -65.773 1.00 96.69 84 VAL A C 1
ATOM 582 O O . VAL A 1 84 ? 50.218 3.987 -65.063 1.00 96.69 84 VAL A O 1
ATOM 585 N N . GLU A 1 85 ? 52.370 4.573 -65.309 1.00 96.38 85 GLU A N 1
ATOM 586 C CA . GLU A 1 85 ? 52.757 4.315 -63.919 1.00 96.38 85 GLU A CA 1
ATOM 587 C C . GLU A 1 85 ? 51.921 5.146 -62.934 1.00 96.38 85 GLU A C 1
ATOM 589 O O . GLU A 1 85 ? 51.460 4.631 -61.915 1.00 96.38 85 GLU A O 1
ATOM 594 N N . VAL A 1 86 ? 51.642 6.413 -63.255 1.00 96.44 86 VAL A N 1
ATOM 595 C CA . VAL A 1 86 ? 50.805 7.285 -62.414 1.00 96.44 86 VAL A CA 1
ATOM 596 C C . VAL A 1 86 ? 49.335 6.865 -62.436 1.00 96.44 86 VAL A C 1
ATOM 598 O O . VAL A 1 86 ? 48.691 6.871 -61.386 1.00 96.44 86 VAL A O 1
ATOM 601 N N . LEU A 1 87 ? 48.796 6.466 -63.595 1.00 96.75 87 LEU A N 1
ATOM 602 C CA . LEU A 1 87 ? 47.436 5.913 -63.686 1.00 96.75 87 LEU A CA 1
ATOM 603 C C . LEU A 1 87 ? 47.305 4.617 -62.879 1.00 96.75 87 LEU A C 1
ATOM 605 O O . LEU A 1 87 ? 46.360 4.455 -62.112 1.00 96.75 87 LEU A O 1
ATOM 609 N N . ASP A 1 88 ? 48.270 3.716 -63.028 1.00 96.81 88 ASP A N 1
ATOM 610 C CA . ASP A 1 88 ? 48.354 2.443 -62.320 1.00 96.81 88 ASP A CA 1
ATOM 611 C C . ASP A 1 88 ? 48.479 2.644 -60.802 1.00 96.81 88 ASP A C 1
ATOM 613 O O . ASP A 1 88 ? 47.742 2.031 -60.022 1.00 96.81 88 ASP A O 1
ATOM 617 N N . LYS A 1 89 ? 49.320 3.591 -60.367 1.00 95.94 89 LYS A N 1
ATOM 618 C CA . LYS A 1 89 ? 49.371 4.015 -58.966 1.00 95.94 89 LYS A CA 1
ATOM 619 C C . LYS A 1 89 ? 48.015 4.549 -58.494 1.00 95.94 89 LYS A C 1
ATOM 621 O O . LYS A 1 89 ? 47.542 4.116 -57.449 1.00 95.94 89 LYS A O 1
ATOM 626 N N . GLY A 1 90 ? 47.377 5.435 -59.258 1.00 95.88 90 GLY A N 1
ATOM 627 C CA . GLY A 1 90 ? 46.065 5.990 -58.915 1.00 95.88 90 GLY A CA 1
ATOM 628 C C . GLY A 1 90 ? 44.976 4.921 -58.796 1.00 95.88 90 GLY A C 1
ATOM 629 O O . GLY A 1 90 ? 44.156 4.976 -57.886 1.00 95.88 90 GLY A O 1
ATOM 630 N N . MET A 1 91 ? 44.991 3.898 -59.657 1.00 96.56 91 MET A N 1
ATOM 631 C CA . MET A 1 91 ? 44.070 2.761 -59.551 1.00 96.56 91 MET A CA 1
ATOM 632 C C . MET A 1 91 ? 44.303 1.942 -58.277 1.00 96.56 91 MET A C 1
ATOM 634 O O . MET A 1 91 ? 43.333 1.555 -57.625 1.00 96.56 91 MET A O 1
ATOM 638 N N . ARG A 1 92 ? 45.565 1.698 -57.894 1.00 96.62 92 ARG A N 1
ATOM 639 C CA . ARG A 1 92 ? 45.888 1.032 -56.622 1.00 96.62 92 ARG A CA 1
ATOM 640 C C . ARG A 1 92 ? 45.466 1.853 -55.409 1.00 96.62 92 ARG A C 1
ATOM 642 O O . ARG A 1 92 ? 44.892 1.289 -54.482 1.00 96.62 92 ARG A O 1
ATOM 649 N N . ASP A 1 93 ? 45.728 3.158 -55.424 1.00 96.50 93 ASP A N 1
ATOM 650 C CA . ASP A 1 93 ? 45.330 4.063 -54.344 1.00 96.50 93 ASP A CA 1
ATOM 651 C C . ASP A 1 93 ? 43.796 4.073 -54.203 1.00 96.50 93 ASP A C 1
ATOM 653 O O . ASP A 1 93 ? 43.279 3.844 -53.111 1.00 96.50 93 ASP A O 1
ATOM 657 N N . ASN A 1 94 ? 43.060 4.202 -55.315 1.00 97.12 94 ASN A N 1
ATOM 658 C CA . ASN A 1 94 ? 41.595 4.123 -55.324 1.00 97.12 94 ASN A CA 1
ATOM 659 C C . ASN A 1 94 ? 41.082 2.778 -54.782 1.00 97.12 94 ASN A C 1
ATOM 661 O O . ASN A 1 94 ? 40.111 2.749 -54.028 1.00 97.12 94 ASN A O 1
ATOM 665 N N . ALA A 1 95 ? 41.719 1.657 -55.139 1.00 97.56 95 ALA A N 1
ATOM 666 C CA . ALA A 1 95 ? 41.351 0.343 -54.614 1.00 97.56 95 ALA A CA 1
ATOM 667 C C . ALA A 1 95 ? 41.544 0.258 -53.086 1.00 97.56 95 ALA A C 1
ATOM 669 O O . ALA A 1 95 ? 40.661 -0.239 -52.385 1.00 97.56 95 ALA A O 1
ATOM 670 N N . ALA A 1 96 ? 42.645 0.804 -52.560 1.00 97.25 96 ALA A N 1
ATOM 671 C CA . ALA A 1 96 ? 42.914 0.860 -51.122 1.00 97.25 96 ALA A CA 1
ATOM 672 C C . ALA A 1 96 ? 41.948 1.800 -50.371 1.00 97.25 96 ALA A C 1
ATOM 674 O O . ALA A 1 96 ? 41.513 1.508 -49.251 1.00 97.25 96 ALA A O 1
ATOM 675 N N . GLU A 1 97 ? 41.565 2.924 -50.982 1.00 98.12 97 GLU A N 1
ATOM 676 C CA . GLU A 1 97 ? 40.545 3.819 -50.430 1.00 98.12 97 GLU A CA 1
ATOM 677 C C . GLU A 1 97 ? 39.168 3.147 -50.378 1.00 98.12 97 GLU A C 1
ATOM 679 O O . GLU A 1 97 ? 38.471 3.262 -49.366 1.00 98.12 97 GLU A O 1
ATOM 684 N N . ILE A 1 98 ? 38.792 2.391 -51.417 1.00 97.31 98 ILE A N 1
ATOM 685 C CA . ILE A 1 98 ? 37.547 1.609 -51.444 1.00 97.31 98 ILE A CA 1
ATOM 686 C C . ILE A 1 98 ? 37.527 0.593 -50.299 1.00 97.31 98 ILE A C 1
ATOM 688 O O . ILE A 1 98 ? 36.532 0.516 -49.577 1.00 97.31 98 ILE A O 1
ATOM 692 N N . GLU A 1 99 ? 38.623 -0.134 -50.081 1.00 96.88 99 GLU A N 1
ATOM 693 C CA . GLU A 1 99 ? 38.749 -1.077 -48.963 1.00 96.88 99 GLU A CA 1
ATOM 694 C C . GLU A 1 99 ? 38.609 -0.363 -47.606 1.00 96.88 99 GLU A C 1
ATOM 696 O O . GLU A 1 99 ? 37.861 -0.799 -46.726 1.00 96.88 99 GLU A O 1
ATOM 701 N N . THR A 1 100 ? 39.237 0.808 -47.459 1.00 97.94 100 THR A N 1
ATOM 702 C CA . THR A 1 100 ? 39.126 1.634 -46.246 1.00 97.94 100 THR A CA 1
ATOM 703 C C . THR A 1 100 ? 37.685 2.094 -45.991 1.00 97.94 100 THR A C 1
ATOM 705 O O . THR A 1 100 ? 37.204 2.054 -44.853 1.00 97.94 100 THR A O 1
ATOM 708 N N . VAL A 1 101 ? 36.971 2.539 -47.029 1.00 97.50 101 VAL A N 1
ATOM 709 C CA . VAL A 1 101 ? 35.567 2.967 -46.926 1.00 97.50 101 VAL A CA 1
ATOM 710 C C . VAL A 1 101 ? 34.659 1.787 -46.577 1.00 97.50 101 VAL A C 1
ATOM 712 O O . VAL A 1 101 ? 33.796 1.931 -45.709 1.00 97.50 101 VAL A O 1
ATOM 715 N N . GLN A 1 102 ? 34.882 0.614 -47.175 1.00 95.38 102 GLN A N 1
ATOM 716 C CA . GLN A 1 102 ? 34.156 -0.614 -46.835 1.00 95.38 102 GLN A CA 1
ATOM 717 C C . GLN A 1 102 ? 34.362 -1.002 -45.364 1.00 95.38 102 GLN A C 1
ATOM 719 O O . GLN A 1 102 ? 33.390 -1.298 -44.668 1.00 95.38 102 GLN A O 1
ATOM 724 N N . GLY A 1 103 ? 35.594 -0.904 -44.851 1.00 95.88 1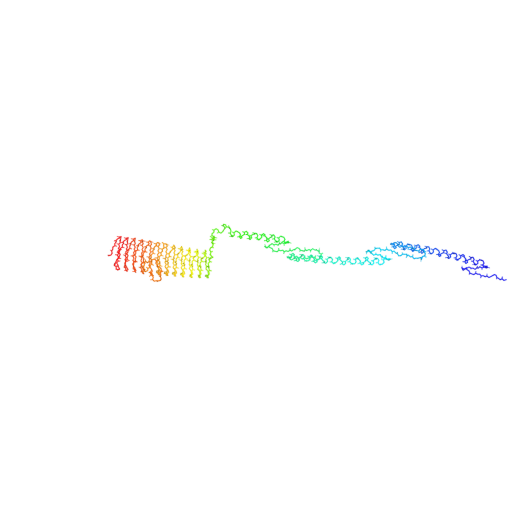03 GLY A N 1
ATOM 725 C CA . GLY A 1 103 ? 35.892 -1.132 -43.435 1.00 95.88 103 GLY A CA 1
ATOM 726 C C . GLY A 1 103 ? 35.170 -0.150 -42.505 1.00 95.88 103 GLY A C 1
ATOM 727 O O . GLY A 1 103 ? 34.564 -0.555 -41.511 1.00 95.88 103 GLY A O 1
ATOM 728 N N . LYS A 1 104 ? 35.153 1.148 -42.844 1.00 97.31 104 LYS A N 1
ATOM 729 C CA . LYS A 1 104 ? 34.394 2.160 -42.083 1.00 97.31 104 LYS A CA 1
ATOM 730 C C . LYS A 1 104 ? 32.888 1.877 -42.090 1.00 97.31 104 LYS A C 1
ATOM 732 O O . LYS A 1 104 ? 32.250 2.018 -41.047 1.00 97.31 104 LYS A O 1
ATOM 737 N N . ALA A 1 105 ? 32.331 1.446 -43.222 1.00 96.38 105 ALA A N 1
ATOM 738 C CA . ALA A 1 105 ? 30.921 1.077 -43.334 1.00 96.38 105 ALA A CA 1
ATOM 739 C C . ALA A 1 105 ? 30.575 -0.159 -42.483 1.00 96.38 105 ALA A C 1
ATOM 741 O O . ALA A 1 105 ? 29.582 -0.141 -41.755 1.00 96.38 105 ALA A O 1
ATOM 742 N N . ALA A 1 106 ? 31.423 -1.193 -42.500 1.00 96.44 106 ALA A N 1
ATOM 743 C CA . ALA A 1 106 ? 31.259 -2.391 -41.675 1.00 96.44 106 ALA A CA 1
ATOM 744 C C . ALA A 1 106 ? 31.325 -2.078 -40.170 1.00 96.44 106 ALA A C 1
ATOM 746 O O . ALA A 1 106 ? 30.502 -2.564 -39.386 1.00 96.44 106 ALA A O 1
ATOM 747 N N . ASN A 1 107 ? 32.261 -1.214 -39.765 1.00 96.81 107 ASN A N 1
ATOM 748 C CA . ASN A 1 107 ? 32.366 -0.748 -38.383 1.00 96.81 107 ASN A CA 1
ATOM 749 C C . ASN A 1 107 ? 31.109 0.021 -37.960 1.00 96.81 107 ASN A C 1
ATOM 751 O O . ASN A 1 107 ? 30.541 -0.275 -36.912 1.00 96.81 107 ASN A O 1
ATOM 755 N N . ALA A 1 108 ? 30.622 0.948 -38.794 1.00 97.25 108 ALA A N 1
ATOM 756 C CA . ALA A 1 108 ? 29.396 1.694 -38.517 1.00 97.25 108 ALA A CA 1
ATOM 757 C C . ALA A 1 108 ? 28.175 0.769 -38.376 1.00 97.25 108 ALA A C 1
ATOM 759 O O . ALA A 1 108 ? 27.404 0.908 -37.427 1.00 97.25 108 ALA A O 1
ATOM 760 N N . ALA A 1 109 ? 28.020 -0.215 -39.266 1.00 97.25 109 ALA A N 1
ATOM 761 C CA . ALA A 1 109 ? 26.939 -1.195 -39.189 1.00 97.25 109 ALA A CA 1
ATOM 762 C C . ALA A 1 109 ? 27.024 -2.060 -37.918 1.00 97.25 109 ALA A C 1
ATOM 764 O O . ALA A 1 109 ? 26.011 -2.304 -37.261 1.00 97.25 109 ALA A O 1
ATOM 765 N N . SER A 1 110 ? 28.235 -2.456 -37.518 1.00 96.81 110 SER A N 1
ATOM 766 C CA . SER A 1 110 ? 28.476 -3.193 -36.270 1.00 96.81 110 SER A CA 1
ATOM 767 C C . SER A 1 110 ? 28.144 -2.350 -35.032 1.00 96.81 110 SER A C 1
ATOM 769 O O . SER A 1 110 ? 27.526 -2.846 -34.084 1.00 96.81 110 SER A O 1
ATOM 771 N N . SER A 1 111 ? 28.484 -1.056 -35.044 1.00 97.81 111 SER A N 1
ATOM 772 C CA . SER A 1 111 ? 28.109 -0.112 -33.985 1.00 97.81 111 SER A CA 1
ATOM 773 C C . SER A 1 111 ? 26.595 0.085 -33.900 1.00 97.81 111 SER A C 1
ATOM 775 O O . SER A 1 111 ? 26.055 0.092 -32.797 1.00 97.81 111 SER A O 1
ATOM 777 N N . ILE A 1 112 ? 25.897 0.184 -35.037 1.00 96.56 112 ILE A N 1
ATOM 778 C CA . ILE A 1 112 ? 24.427 0.260 -35.078 1.00 96.56 112 ILE A CA 1
ATOM 779 C C . ILE A 1 112 ? 23.809 -1.005 -34.471 1.00 96.56 112 ILE A C 1
ATOM 781 O O . ILE A 1 112 ? 22.934 -0.898 -33.616 1.00 96.56 112 ILE A O 1
ATOM 785 N N . ALA A 1 113 ? 24.285 -2.194 -34.855 1.00 96.62 113 ALA A N 1
ATOM 786 C CA . ALA A 1 113 ? 23.810 -3.462 -34.299 1.00 96.62 113 ALA A CA 1
ATOM 787 C C . ALA A 1 113 ? 23.975 -3.510 -32.768 1.00 96.62 113 ALA A C 1
ATOM 789 O O . ALA A 1 113 ? 23.033 -3.807 -32.036 1.00 96.62 113 ALA A O 1
ATOM 790 N N . SER A 1 114 ? 25.155 -3.115 -32.286 1.00 95.94 114 SER A N 1
ATOM 791 C CA . SER A 1 114 ? 25.463 -3.052 -30.853 1.00 95.94 114 SER A CA 1
ATOM 792 C C . SER A 1 114 ? 24.571 -2.047 -30.118 1.00 95.94 114 SER A C 1
ATOM 794 O O . SER A 1 114 ? 24.089 -2.338 -29.027 1.00 95.94 114 SER A O 1
ATOM 796 N N . GLY A 1 115 ? 24.316 -0.885 -30.728 1.00 95.25 115 GLY A N 1
ATOM 797 C CA . GLY A 1 115 ? 23.460 0.164 -30.172 1.00 95.25 115 GLY A CA 1
ATOM 798 C C . GLY A 1 115 ? 21.978 -0.213 -30.116 1.00 95.25 115 GLY A C 1
ATOM 799 O O . GLY A 1 115 ? 21.285 0.193 -29.188 1.00 95.25 115 GLY A O 1
ATOM 800 N N . LEU A 1 116 ? 21.491 -1.018 -31.066 1.00 95.75 116 LEU A N 1
ATOM 801 C CA . LEU A 1 116 ? 20.145 -1.591 -30.996 1.00 95.75 116 LEU A CA 1
ATOM 802 C C . LEU A 1 116 ? 20.046 -2.627 -29.864 1.00 95.75 116 LEU A C 1
ATOM 804 O O . LEU A 1 116 ? 19.012 -2.717 -29.204 1.00 95.75 116 LEU A O 1
ATOM 808 N N . GLY A 1 117 ? 21.101 -3.400 -29.595 1.00 94.12 117 GLY A N 1
ATOM 809 C CA . GLY A 1 117 ? 21.067 -4.462 -28.588 1.00 94.12 117 GLY A CA 1
ATOM 810 C C . GLY A 1 117 ? 20.143 -5.611 -29.010 1.00 94.12 117 GLY A C 1
ATOM 811 O O . GLY A 1 117 ? 20.024 -5.909 -30.194 1.00 94.12 117 GLY A O 1
ATOM 812 N N . GLY A 1 118 ? 19.515 -6.309 -28.055 1.00 94.06 118 GLY A N 1
ATOM 813 C CA . GLY A 1 118 ? 18.545 -7.380 -28.356 1.00 94.06 118 GLY A CA 1
ATOM 814 C C . GLY A 1 118 ? 19.090 -8.519 -29.234 1.00 94.06 118 GLY A C 1
ATOM 815 O O . GLY A 1 118 ? 18.323 -9.172 -29.934 1.00 94.06 118 GLY A O 1
ATOM 816 N N . GLY A 1 119 ? 20.411 -8.724 -29.259 1.00 94.81 119 GLY A N 1
ATOM 817 C CA . GLY A 1 119 ? 21.067 -9.714 -30.120 1.00 94.81 119 GLY A CA 1
ATOM 818 C C . GLY A 1 119 ? 21.206 -9.320 -31.598 1.00 94.81 119 GLY A C 1
ATOM 819 O O . GLY A 1 119 ? 21.506 -10.194 -32.407 1.00 94.81 119 GLY A O 1
ATOM 820 N N . ALA A 1 120 ? 20.998 -8.052 -31.972 1.00 97.06 120 ALA A N 1
ATOM 821 C CA . ALA A 1 120 ? 21.289 -7.576 -33.326 1.00 97.06 120 ALA A CA 1
ATOM 822 C C . ALA A 1 120 ? 22.785 -7.715 -33.665 1.00 97.06 120 ALA A C 1
ATOM 824 O O . ALA A 1 120 ? 23.652 -7.456 -32.829 1.00 97.06 120 ALA A O 1
ATOM 825 N N . THR A 1 121 ? 23.093 -8.087 -34.908 1.00 96.25 121 THR A N 1
ATOM 826 C CA . THR A 1 121 ? 24.470 -8.288 -35.397 1.00 96.25 121 THR A CA 1
ATOM 827 C C . THR A 1 121 ? 24.641 -7.758 -36.820 1.00 96.25 121 THR A C 1
ATOM 829 O O . THR A 1 121 ? 23.673 -7.650 -37.567 1.00 96.25 121 THR A O 1
ATOM 832 N N . TYR A 1 122 ? 25.868 -7.404 -37.209 1.00 96.81 122 TYR A N 1
ATOM 833 C CA . TYR A 1 122 ? 26.212 -7.104 -38.602 1.00 96.81 122 TYR A CA 1
ATOM 834 C C . TYR A 1 122 ? 26.635 -8.390 -39.320 1.00 96.81 122 TYR A C 1
ATOM 836 O O . TYR A 1 122 ? 27.480 -9.128 -38.814 1.00 96.81 122 TYR A O 1
ATOM 844 N N . ASP A 1 123 ? 26.059 -8.648 -40.492 1.00 96.06 123 ASP A N 1
ATOM 845 C CA . ASP A 1 123 ? 26.458 -9.735 -41.381 1.00 96.06 123 ASP A CA 1
ATOM 846 C C . ASP A 1 123 ? 27.435 -9.202 -42.449 1.00 96.06 123 ASP A C 1
ATOM 848 O O . ASP A 1 123 ? 27.008 -8.483 -43.361 1.00 96.06 123 ASP A O 1
ATOM 852 N N . PRO A 1 124 ? 28.735 -9.553 -42.379 1.00 92.44 124 PRO A N 1
ATOM 853 C CA . PRO A 1 124 ? 29.741 -9.066 -43.319 1.00 92.44 124 PRO A CA 1
ATOM 854 C C . PRO A 1 124 ? 29.585 -9.636 -44.732 1.00 92.44 124 PRO A C 1
ATOM 856 O O . PRO A 1 124 ? 30.156 -9.077 -45.664 1.00 92.44 124 PRO A O 1
ATOM 859 N N . VAL A 1 125 ? 28.827 -10.724 -44.910 1.00 92.81 125 VAL A N 1
ATOM 860 C CA . VAL A 1 125 ? 28.610 -11.345 -46.224 1.00 92.81 125 VAL A CA 1
ATOM 861 C C . VAL A 1 125 ? 27.525 -10.599 -46.991 1.00 92.81 125 VAL A C 1
ATOM 863 O O . VAL A 1 125 ? 27.676 -10.328 -48.180 1.00 92.81 125 VAL A O 1
ATOM 866 N N . THR A 1 126 ? 26.423 -10.255 -46.320 1.00 93.25 126 THR A N 1
ATOM 867 C CA . THR A 1 126 ? 25.290 -9.560 -46.957 1.00 93.25 126 THR A CA 1
ATOM 868 C C . THR A 1 126 ? 25.327 -8.040 -46.795 1.00 93.25 126 THR A C 1
ATOM 870 O O . THR A 1 126 ? 24.553 -7.344 -47.454 1.00 93.25 126 THR A O 1
ATOM 873 N N . GLY A 1 127 ? 26.191 -7.515 -45.921 1.00 91.94 127 GLY A N 1
ATOM 874 C CA . GLY A 1 127 ? 26.292 -6.089 -45.607 1.00 91.94 127 GLY A CA 1
ATOM 875 C C . GLY A 1 127 ? 25.121 -5.544 -44.779 1.00 91.94 127 GLY A C 1
ATOM 876 O O . GLY A 1 127 ? 24.948 -4.328 -44.689 1.00 91.94 127 GLY A O 1
ATOM 877 N N . LYS A 1 128 ? 24.283 -6.413 -44.195 1.00 94.25 128 LYS A N 1
ATOM 878 C CA . LYS A 1 128 ? 23.058 -6.031 -43.469 1.00 94.25 128 LYS A CA 1
ATOM 879 C C . LYS A 1 128 ? 23.226 -6.127 -41.955 1.00 94.25 128 LYS A C 1
ATOM 881 O O . LYS A 1 128 ? 23.952 -6.973 -41.446 1.00 94.25 128 LYS A O 1
ATOM 886 N N . VAL A 1 129 ? 22.474 -5.304 -41.226 1.00 95.94 129 VAL A N 1
ATOM 887 C CA . VAL A 1 129 ? 22.252 -5.485 -39.784 1.00 95.94 129 VAL A CA 1
ATOM 888 C C . VAL A 1 129 ? 21.059 -6.423 -39.586 1.00 95.94 129 VAL A C 1
ATOM 890 O O . VAL A 1 129 ? 19.952 -6.136 -40.044 1.00 95.94 129 VAL A O 1
ATOM 893 N N . LEU A 1 130 ? 21.280 -7.553 -38.918 1.00 94.12 130 LEU A N 1
ATOM 894 C CA . LEU A 1 130 ? 20.241 -8.492 -38.510 1.00 94.12 130 LEU A CA 1
ATOM 895 C C . LEU A 1 130 ? 19.418 -7.889 -37.367 1.00 94.12 130 LEU A C 1
ATOM 897 O O . LEU A 1 130 ? 19.959 -7.330 -36.414 1.00 94.12 130 LEU A O 1
ATOM 901 N N . ALA A 1 131 ? 18.093 -7.991 -37.480 1.00 91.75 131 ALA A N 1
ATOM 902 C CA . ALA A 1 131 ? 17.172 -7.313 -36.574 1.00 91.75 131 ALA A CA 1
ATOM 903 C C . ALA A 1 131 ? 17.234 -7.870 -35.136 1.00 91.75 131 ALA A C 1
ATOM 905 O O . ALA A 1 131 ? 17.286 -9.096 -34.981 1.00 91.75 131 ALA A O 1
ATOM 906 N N . PRO A 1 132 ? 17.126 -7.003 -34.111 1.00 95.94 132 PRO A N 1
ATOM 907 C CA . PRO A 1 132 ? 17.092 -7.404 -32.708 1.00 95.94 132 PRO A CA 1
ATOM 908 C C . PRO A 1 132 ? 15.837 -8.220 -32.375 1.00 95.94 132 PRO A C 1
ATOM 910 O O . PRO A 1 132 ? 14.868 -8.269 -33.140 1.00 95.94 132 PRO A O 1
ATOM 913 N N . VAL A 1 133 ? 15.844 -8.834 -31.196 1.00 96.19 133 VAL A N 1
ATOM 914 C CA . VAL A 1 133 ? 14.679 -9.430 -30.547 1.00 96.19 133 VAL A CA 1
ATOM 915 C C . VAL A 1 133 ? 14.622 -8.921 -29.106 1.00 96.19 133 VAL A C 1
ATOM 917 O O . VAL A 1 133 ? 15.449 -9.281 -28.271 1.00 96.19 133 VAL A O 1
ATOM 920 N N . TYR A 1 134 ? 13.631 -8.085 -28.806 1.00 97.12 134 TYR A N 1
ATOM 921 C CA . TYR A 1 134 ? 13.330 -7.622 -27.452 1.00 97.12 134 TYR A CA 1
ATOM 922 C C . TYR A 1 134 ? 12.177 -8.436 -26.882 1.00 97.12 134 TYR A C 1
ATOM 924 O O . TYR A 1 134 ? 11.144 -8.583 -27.534 1.00 97.12 134 TYR A O 1
ATOM 932 N N . SER A 1 135 ? 12.334 -8.938 -25.661 1.00 95.12 135 SER A N 1
ATOM 933 C CA . SER A 1 135 ? 11.252 -9.599 -24.935 1.00 95.12 135 SER A CA 1
ATOM 934 C C . SER A 1 135 ? 10.603 -8.601 -23.981 1.00 95.12 135 SER A C 1
ATOM 936 O O . SER A 1 135 ? 11.255 -8.124 -23.054 1.00 95.12 135 SER A O 1
ATOM 938 N N . VAL A 1 136 ? 9.334 -8.267 -24.217 1.00 95.62 136 VAL A N 1
ATOM 939 C CA . VAL A 1 136 ? 8.538 -7.378 -23.357 1.00 95.62 136 VAL A CA 1
ATOM 940 C C . VAL A 1 136 ? 7.211 -8.070 -23.072 1.00 95.62 136 VAL A C 1
ATOM 942 O O . VAL A 1 136 ? 6.487 -8.428 -24.000 1.00 95.62 136 VAL A O 1
ATOM 945 N N . SER A 1 137 ? 6.894 -8.286 -21.793 1.00 89.44 137 SER A N 1
ATOM 946 C CA . SER A 1 137 ? 5.635 -8.909 -21.348 1.00 89.44 137 SER A CA 1
ATOM 947 C C . SER A 1 137 ? 5.300 -10.218 -22.087 1.00 89.44 137 SER A C 1
ATOM 949 O O . SER A 1 137 ? 4.197 -10.390 -22.600 1.00 89.44 137 SER A O 1
ATOM 951 N N . ASN A 1 138 ? 6.275 -11.132 -22.177 1.00 90.75 138 ASN A N 1
ATOM 952 C CA . ASN A 1 138 ? 6.191 -12.420 -22.889 1.00 90.75 138 ASN A CA 1
ATOM 953 C C . ASN A 1 138 ? 5.933 -12.333 -24.407 1.00 90.75 138 ASN A C 1
ATOM 955 O O . ASN A 1 138 ? 5.648 -13.348 -25.037 1.00 90.75 138 ASN A O 1
ATOM 959 N N . SER A 1 139 ? 6.061 -11.149 -25.007 1.00 95.00 139 SER A N 1
ATOM 960 C CA . SER A 1 139 ? 5.982 -10.942 -26.455 1.00 95.00 139 SER A CA 1
ATOM 961 C C . SER A 1 139 ? 7.344 -10.538 -27.014 1.00 95.00 139 SER A C 1
ATOM 963 O O . SER A 1 139 ? 8.137 -9.884 -26.337 1.00 95.00 139 SER A O 1
ATOM 965 N N . SER A 1 140 ? 7.628 -10.939 -28.253 1.00 96.56 140 SER A N 1
ATOM 966 C CA . SER A 1 140 ? 8.877 -10.609 -28.944 1.00 96.56 140 SER A CA 1
ATOM 967 C C . SER A 1 140 ? 8.677 -9.480 -29.948 1.00 96.56 140 SER A C 1
ATOM 969 O O . SER A 1 140 ? 7.792 -9.554 -30.797 1.00 96.56 140 SER A O 1
ATOM 971 N N . TYR A 1 141 ? 9.547 -8.477 -29.894 1.00 96.00 141 TYR A N 1
ATOM 972 C CA . TYR A 1 141 ? 9.518 -7.303 -30.765 1.00 96.00 141 TYR A CA 1
ATOM 973 C C . TYR A 1 141 ? 10.836 -7.171 -31.521 1.00 96.00 141 TYR A C 1
ATOM 975 O O . TYR A 1 141 ? 11.903 -7.416 -30.961 1.00 96.00 141 TYR A O 1
ATOM 983 N N . ARG A 1 142 ? 10.768 -6.788 -32.801 1.00 95.12 142 ARG A N 1
ATOM 984 C CA . ARG A 1 142 ? 11.952 -6.687 -33.677 1.00 95.12 142 ARG A CA 1
ATOM 985 C C . ARG A 1 142 ? 12.449 -5.263 -33.898 1.00 95.12 142 ARG A C 1
ATOM 987 O O . ARG A 1 142 ? 13.446 -5.060 -34.586 1.00 95.12 142 ARG A O 1
ATOM 994 N N . THR A 1 143 ? 11.758 -4.282 -33.328 1.00 94.56 143 THR A N 1
ATOM 995 C CA . THR A 1 143 ? 12.125 -2.869 -33.397 1.00 94.56 143 THR A CA 1
ATOM 996 C C . THR A 1 143 ? 12.112 -2.272 -31.994 1.00 94.56 143 THR A C 1
ATOM 998 O O . THR A 1 143 ? 11.357 -2.716 -31.126 1.00 94.56 143 THR A O 1
ATOM 1001 N N . VAL A 1 144 ? 12.951 -1.256 -31.773 1.00 94.69 144 VAL A N 1
ATOM 1002 C CA . VAL A 1 144 ? 12.942 -0.483 -30.521 1.00 94.69 144 VAL A CA 1
ATOM 1003 C C . VAL A 1 144 ? 11.586 0.202 -30.341 1.00 94.69 144 VAL A C 1
ATOM 1005 O O . VAL A 1 144 ? 11.053 0.205 -29.240 1.00 94.69 144 VAL A O 1
ATOM 1008 N N . GLY A 1 145 ? 11.002 0.729 -31.424 1.00 95.94 145 GLY A N 1
ATOM 1009 C CA . GLY A 1 145 ? 9.715 1.425 -31.392 1.00 95.94 145 GLY A CA 1
ATOM 1010 C C . GLY A 1 145 ? 8.579 0.541 -30.885 1.00 95.94 145 GLY A C 1
ATOM 1011 O O . GLY A 1 145 ? 7.880 0.929 -29.955 1.00 95.94 145 GLY A O 1
ATOM 1012 N N . ASP A 1 146 ? 8.435 -0.673 -31.423 1.00 96.06 146 ASP A N 1
ATOM 1013 C CA . ASP A 1 146 ? 7.367 -1.583 -30.992 1.00 96.06 146 ASP A CA 1
ATOM 1014 C C . ASP A 1 146 ? 7.580 -2.063 -29.550 1.00 96.06 146 ASP A C 1
ATOM 1016 O O . ASP A 1 146 ? 6.631 -2.115 -28.770 1.00 96.06 146 ASP A O 1
ATOM 1020 N N . ALA A 1 147 ? 8.830 -2.354 -29.168 1.00 97.00 147 ALA A N 1
ATOM 1021 C CA . ALA A 1 147 ? 9.171 -2.739 -27.799 1.00 97.00 147 ALA A CA 1
ATOM 1022 C C . ALA A 1 147 ? 8.863 -1.616 -26.792 1.00 97.00 147 ALA A C 1
ATOM 1024 O O . ALA A 1 147 ? 8.308 -1.872 -25.722 1.00 97.00 147 ALA A O 1
ATOM 1025 N N . VAL A 1 148 ? 9.188 -0.367 -27.140 1.00 96.69 148 VAL A N 1
ATOM 1026 C CA . VAL A 1 148 ? 8.899 0.814 -26.316 1.00 96.69 148 VAL A CA 1
ATOM 1027 C C . VAL A 1 148 ? 7.398 1.087 -26.258 1.00 96.69 148 VAL A C 1
ATOM 1029 O O . VAL A 1 148 ? 6.890 1.341 -25.174 1.00 96.69 148 VAL A O 1
ATOM 1032 N N . ASN A 1 149 ? 6.664 0.959 -27.366 1.00 97.00 149 ASN A N 1
ATOM 1033 C CA . ASN A 1 149 ? 5.203 1.099 -27.378 1.00 97.00 149 ASN A CA 1
ATOM 1034 C C . ASN A 1 149 ? 4.516 0.038 -26.503 1.00 97.00 149 ASN A C 1
ATOM 1036 O O . ASN A 1 149 ? 3.533 0.328 -25.817 1.00 97.00 149 ASN A O 1
ATOM 1040 N N . ALA A 1 150 ? 5.039 -1.191 -26.496 1.00 97.38 150 ALA A N 1
ATOM 1041 C CA . ALA A 1 150 ? 4.558 -2.252 -25.617 1.00 97.38 150 ALA A CA 1
ATOM 1042 C C . ALA A 1 150 ? 4.825 -1.933 -24.139 1.00 97.38 150 ALA A C 1
ATOM 1044 O O . ALA A 1 150 ? 3.943 -2.122 -23.297 1.00 97.38 150 ALA A O 1
ATOM 1045 N N . LEU A 1 151 ? 6.015 -1.410 -23.824 1.00 96.88 151 LEU A N 1
ATOM 1046 C CA . LEU A 1 151 ? 6.350 -0.954 -22.476 1.00 96.88 151 LEU A CA 1
ATOM 1047 C C . LEU A 1 151 ? 5.454 0.214 -22.041 1.00 96.88 151 LEU A C 1
ATOM 1049 O O . LEU A 1 151 ? 4.903 0.170 -20.944 1.00 96.88 151 LEU A O 1
ATOM 1053 N N . ASP A 1 152 ? 5.264 1.214 -22.903 1.00 97.75 152 ASP A N 1
ATOM 1054 C CA . ASP A 1 152 ? 4.399 2.369 -22.653 1.00 97.75 152 ASP A CA 1
ATOM 1055 C C . ASP A 1 152 ? 2.955 1.936 -22.384 1.00 97.75 152 ASP A C 1
ATOM 1057 O O . ASP A 1 152 ? 2.360 2.317 -21.378 1.00 97.75 152 ASP A O 1
ATOM 1061 N N . SER A 1 153 ? 2.424 1.026 -23.202 1.00 96.50 153 SER A N 1
ATOM 1062 C CA . SER A 1 153 ? 1.101 0.436 -22.981 1.00 96.50 153 SER A CA 1
ATOM 1063 C C . SER A 1 153 ? 1.006 -0.248 -21.611 1.00 96.50 153 SER A C 1
ATOM 1065 O O . SER A 1 153 ? 0.011 -0.084 -20.902 1.00 96.50 153 SER A O 1
ATOM 1067 N N . GLY A 1 154 ? 2.049 -0.978 -21.199 1.00 96.62 154 GLY A N 1
ATOM 1068 C CA . GLY A 1 154 ? 2.137 -1.573 -19.864 1.00 96.62 154 GLY A CA 1
ATOM 1069 C C . GLY A 1 154 ? 2.161 -0.527 -18.743 1.00 96.62 154 GLY A C 1
ATOM 1070 O O . GLY A 1 154 ? 1.463 -0.670 -17.738 1.00 96.62 154 GLY A O 1
ATOM 1071 N N . VAL A 1 155 ? 2.899 0.569 -18.924 1.00 97.06 155 VAL A N 1
ATOM 1072 C CA . VAL A 1 155 ? 2.943 1.692 -17.973 1.00 97.06 155 VAL A CA 1
ATOM 1073 C C . VAL A 1 155 ? 1.591 2.403 -17.879 1.00 97.06 155 VAL A C 1
ATOM 1075 O O . VAL A 1 155 ? 1.151 2.739 -16.776 1.00 97.06 155 VAL A O 1
ATOM 1078 N N . GLN A 1 156 ? 0.880 2.582 -18.992 1.00 96.88 156 GLN A N 1
ATOM 1079 C CA . GLN A 1 156 ? -0.465 3.161 -19.001 1.00 96.88 156 GLN A CA 1
ATOM 1080 C C . GLN A 1 156 ? -1.485 2.253 -18.298 1.00 96.88 156 GLN A C 1
ATOM 1082 O O . GLN A 1 156 ? -2.336 2.737 -17.542 1.00 96.88 156 GLN A O 1
ATOM 1087 N N . GLN A 1 157 ? -1.372 0.932 -18.469 1.00 95.44 157 GLN A N 1
ATOM 1088 C CA . GLN A 1 157 ? -2.180 -0.037 -17.723 1.00 95.44 157 GLN A CA 1
ATOM 1089 C C . GLN A 1 157 ? -1.897 0.036 -16.220 1.00 95.44 157 GLN A C 1
ATOM 1091 O O . GLN A 1 157 ? -2.841 0.107 -15.432 1.00 95.44 157 GLN A O 1
ATOM 1096 N N . ASN A 1 158 ? -0.623 0.105 -15.824 1.00 94.81 158 ASN A N 1
ATOM 1097 C CA . ASN A 1 158 ? -0.231 0.274 -14.424 1.00 94.81 158 ASN A CA 1
ATOM 1098 C C . ASN A 1 158 ? -0.766 1.587 -13.844 1.00 94.81 158 ASN A C 1
ATOM 1100 O O . ASN A 1 158 ? -1.354 1.586 -12.766 1.00 94.81 158 ASN A O 1
ATOM 1104 N N . THR A 1 159 ? -0.639 2.691 -14.581 1.00 95.50 159 THR A N 1
ATOM 1105 C CA . THR A 1 159 ? -1.186 3.998 -14.189 1.00 95.50 159 THR A CA 1
ATOM 1106 C C . THR A 1 159 ? -2.691 3.906 -13.970 1.00 95.50 159 THR A C 1
ATOM 1108 O O . THR A 1 159 ? -3.191 4.287 -12.916 1.00 95.50 159 THR A O 1
ATOM 1111 N N . THR A 1 160 ? -3.417 3.303 -14.913 1.00 91.69 160 THR A N 1
ATOM 1112 C CA . THR A 1 160 ? -4.866 3.099 -14.801 1.00 91.69 160 THR A CA 1
ATOM 1113 C C . THR A 1 160 ? -5.230 2.225 -13.599 1.00 91.69 160 THR A C 1
ATOM 1115 O O . THR A 1 160 ? -6.189 2.526 -12.886 1.00 91.69 160 THR A O 1
ATOM 1118 N N . ALA A 1 161 ? -4.483 1.147 -13.350 1.00 90.00 161 ALA A N 1
ATOM 1119 C CA . ALA A 1 161 ? -4.695 0.273 -12.200 1.00 90.00 161 ALA A CA 1
ATOM 1120 C C . ALA A 1 161 ? -4.476 1.024 -10.875 1.00 90.00 161 ALA A C 1
ATOM 1122 O O . ALA A 1 161 ? -5.318 0.938 -9.983 1.00 90.00 161 ALA A O 1
ATOM 1123 N N . VAL A 1 162 ? -3.416 1.832 -10.774 1.00 90.38 162 VAL A N 1
ATOM 1124 C CA . VAL A 1 162 ? -3.126 2.678 -9.603 1.00 90.38 162 VAL A CA 1
ATOM 1125 C C . VAL A 1 162 ? -4.205 3.740 -9.402 1.00 90.38 162 VAL A C 1
ATOM 1127 O O . VAL A 1 162 ? -4.713 3.895 -8.294 1.00 90.38 162 VAL A O 1
ATOM 1130 N N . THR A 1 163 ? -4.633 4.428 -10.462 1.00 86.69 163 THR A N 1
ATOM 1131 C CA . THR A 1 163 ? -5.728 5.404 -10.386 1.00 86.69 163 THR A CA 1
ATOM 1132 C C . THR A 1 163 ? -7.031 4.745 -9.942 1.00 86.69 163 THR A C 1
ATOM 1134 O O . THR A 1 163 ? -7.766 5.328 -9.149 1.00 86.69 163 THR A O 1
ATOM 1137 N N . LYS A 1 164 ? -7.323 3.517 -10.391 1.00 83.25 164 LYS A N 1
ATOM 1138 C CA . LYS A 1 164 ? -8.469 2.747 -9.885 1.00 83.25 164 LYS A CA 1
ATOM 1139 C C . LYS A 1 164 ? -8.309 2.423 -8.400 1.00 83.25 164 LYS A C 1
ATOM 1141 O O . LYS A 1 164 ? -9.274 2.568 -7.665 1.00 83.25 164 LYS A O 1
ATOM 1146 N N . ILE A 1 165 ? -7.127 2.044 -7.927 1.00 82.94 165 ILE A N 1
ATOM 1147 C CA . ILE A 1 165 ? -6.902 1.827 -6.487 1.00 82.94 165 ILE A CA 1
ATOM 1148 C C . ILE A 1 165 ? -7.160 3.117 -5.692 1.00 82.94 165 ILE A C 1
ATOM 1150 O O . ILE A 1 165 ? -7.764 3.065 -4.630 1.00 82.94 165 ILE A O 1
ATOM 1154 N N . GLN A 1 166 ? -6.768 4.276 -6.219 1.00 80.69 166 GLN A N 1
ATOM 1155 C CA . GLN A 1 166 ? -6.928 5.561 -5.530 1.00 80.69 166 GLN A CA 1
ATOM 1156 C C . GLN A 1 166 ? -8.359 6.116 -5.577 1.00 80.69 166 GLN A C 1
ATOM 1158 O O . GLN A 1 166 ? -8.823 6.689 -4.596 1.00 80.69 166 GLN A O 1
ATOM 1163 N N . ASN A 1 167 ? -9.056 5.956 -6.706 1.00 70.94 167 ASN A N 1
ATOM 1164 C CA . ASN A 1 167 ? -10.291 6.693 -7.007 1.00 70.94 167 ASN A CA 1
ATOM 1165 C C . ASN A 1 167 ? -11.522 5.805 -7.224 1.00 70.94 167 ASN A C 1
ATOM 1167 O O . ASN A 1 167 ? -12.619 6.318 -7.441 1.00 70.94 167 ASN A O 1
ATOM 1171 N N . SER A 1 168 ? -11.376 4.479 -7.252 1.00 61.00 168 SER A N 1
ATOM 1172 C CA . SER A 1 168 ? -12.493 3.615 -7.621 1.00 61.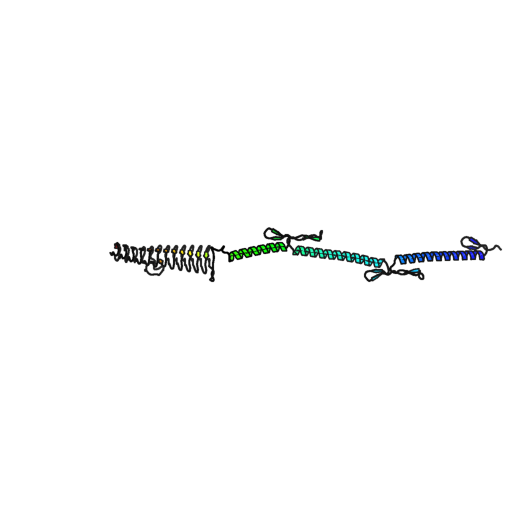00 168 SER A CA 1
ATOM 1173 C C . SER A 1 168 ? -13.492 3.456 -6.481 1.00 61.00 168 SER A C 1
ATOM 1175 O O . SER A 1 168 ? -13.142 3.119 -5.350 1.00 61.00 168 SER A O 1
ATOM 1177 N N . ALA A 1 169 ? -14.770 3.495 -6.858 1.00 58.88 169 ALA A N 1
ATOM 1178 C CA . ALA A 1 169 ? -15.875 2.890 -6.123 1.00 58.88 169 ALA A CA 1
ATOM 1179 C C . ALA A 1 169 ? -15.662 1.382 -5.810 1.00 58.88 169 ALA A C 1
ATOM 1181 O O . ALA A 1 169 ? -16.502 0.765 -5.169 1.00 58.88 169 ALA A O 1
ATOM 1182 N N . ALA A 1 170 ? -14.578 0.742 -6.263 1.00 55.31 170 ALA A N 1
ATOM 1183 C CA . ALA A 1 170 ? -14.186 -0.613 -5.871 1.00 55.31 170 ALA A CA 1
ATOM 1184 C C . ALA A 1 170 ? -13.651 -0.704 -4.429 1.00 55.31 170 ALA A C 1
ATOM 1186 O O . ALA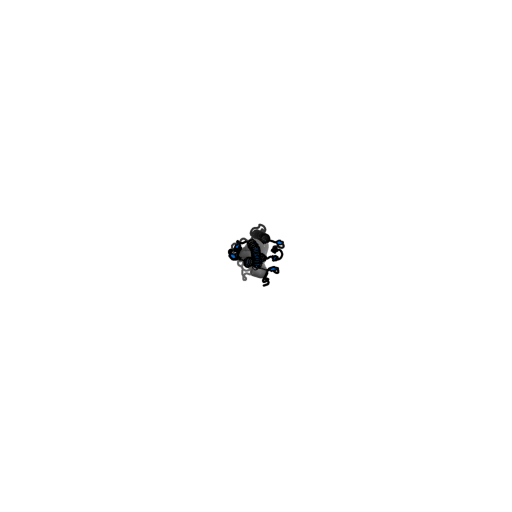 A 1 170 ? -13.806 -1.750 -3.808 1.00 55.31 170 ALA A O 1
ATOM 1187 N N . LEU A 1 171 ? -13.114 0.384 -3.858 1.00 63.56 171 LEU A N 1
ATOM 1188 C CA . LEU A 1 171 ? -12.812 0.460 -2.421 1.00 63.56 171 LEU A CA 1
ATOM 1189 C C . LEU A 1 171 ? -14.054 0.741 -1.559 1.00 63.56 171 LEU A C 1
ATOM 1191 O O . LEU A 1 171 ? -13.900 1.029 -0.379 1.00 63.56 171 LEU A O 1
ATOM 1195 N N . ARG A 1 172 ? -15.275 0.595 -2.105 1.00 62.78 172 ARG A N 1
ATOM 1196 C CA . ARG A 1 172 ? -16.578 0.837 -1.443 1.00 62.78 172 ARG A CA 1
ATOM 1197 C C . ARG A 1 172 ? -16.664 0.389 0.018 1.00 62.78 172 ARG A C 1
ATOM 1199 O O . ARG A 1 172 ? -17.416 0.978 0.785 1.00 62.78 172 ARG A O 1
ATOM 1206 N N . HIS A 1 173 ? -15.937 -0.663 0.384 1.00 68.62 173 HIS A N 1
ATOM 1207 C CA . HIS A 1 173 ? -15.966 -1.265 1.714 1.00 68.62 173 HIS A CA 1
ATOM 1208 C C . HIS A 1 173 ? -14.807 -0.833 2.635 1.00 68.62 173 HIS A C 1
ATOM 1210 O O . HIS A 1 173 ? -14.918 -1.007 3.842 1.00 68.62 173 HIS A O 1
ATOM 1216 N N . PHE A 1 174 ? -13.734 -0.229 2.106 1.00 73.12 174 PHE A N 1
ATOM 1217 C CA . PHE A 1 174 ? -12.575 0.254 2.867 1.00 73.12 174 PHE A CA 1
ATOM 1218 C C . PHE A 1 174 ? -12.122 1.633 2.366 1.00 73.12 174 PHE A C 1
ATOM 1220 O O . PHE A 1 174 ? -11.250 1.753 1.506 1.00 73.12 174 PHE A O 1
ATOM 1227 N N . HIS A 1 175 ? -12.699 2.686 2.945 1.00 75.25 175 HIS A N 1
ATOM 1228 C CA . HIS A 1 175 ? -12.281 4.070 2.733 1.00 75.25 175 HIS A CA 1
ATOM 1229 C C . HIS A 1 175 ? -11.743 4.652 4.042 1.00 75.25 175 HIS A C 1
ATOM 1231 O O . HIS A 1 175 ? -12.434 4.650 5.057 1.00 75.25 175 HIS A O 1
ATOM 1237 N N . VAL A 1 176 ? -10.519 5.182 4.015 1.00 77.44 176 VAL A N 1
ATOM 1238 C CA . VAL A 1 176 ? -9.922 5.903 5.147 1.00 77.44 176 VAL A CA 1
ATOM 1239 C C . VAL A 1 176 ? -9.657 7.337 4.706 1.00 77.44 176 VAL A C 1
ATOM 1241 O O . VAL A 1 176 ? -8.834 7.573 3.826 1.00 77.44 176 VAL A O 1
ATOM 1244 N N . GLN A 1 177 ? -10.350 8.296 5.317 1.00 82.88 177 GLN A N 1
ATOM 1245 C CA . GLN A 1 177 ? -10.088 9.726 5.147 1.00 82.88 177 GLN A CA 1
ATOM 1246 C C . GLN A 1 177 ? -9.661 10.306 6.493 1.00 82.88 177 GLN A C 1
ATOM 1248 O O . GLN A 1 177 ? -10.418 10.268 7.459 1.00 82.88 177 GLN A O 1
ATOM 1253 N N . SER A 1 178 ? -8.431 10.809 6.575 1.00 85.44 178 SER A N 1
ATOM 1254 C CA . SER A 1 178 ? -7.894 11.410 7.794 1.00 85.44 178 SER A CA 1
ATOM 1255 C C . SER A 1 178 ? -6.778 12.397 7.472 1.00 85.44 178 SER A C 1
ATOM 1257 O O . SER A 1 178 ? -5.980 12.164 6.567 1.00 85.44 178 SER A O 1
ATOM 1259 N N . THR A 1 179 ? -6.699 13.469 8.258 1.00 91.00 179 THR A N 1
ATOM 1260 C CA . THR A 1 179 ? -5.576 14.421 8.285 1.00 91.00 179 THR A CA 1
ATOM 1261 C C . THR A 1 179 ? -4.634 14.201 9.475 1.00 91.00 179 THR A C 1
ATOM 1263 O O . THR A 1 179 ? -3.580 14.828 9.547 1.00 91.00 179 THR A O 1
ATOM 1266 N N . LYS A 1 180 ? -5.009 13.330 10.421 1.00 93.06 180 LYS A N 1
ATOM 1267 C CA . LYS A 1 180 ? -4.247 13.009 11.636 1.00 93.06 180 LYS A CA 1
ATOM 1268 C C . LYS A 1 180 ? -3.166 11.953 11.384 1.00 93.06 180 LYS A C 1
ATOM 1270 O O . LYS A 1 180 ? -3.117 11.332 10.321 1.00 93.06 180 LYS A O 1
ATOM 1275 N N . GLY A 1 181 ? -2.323 11.726 12.396 1.00 91.06 181 GLY A N 1
ATOM 1276 C CA . GLY A 1 181 ? -1.283 10.696 12.379 1.00 91.06 181 GLY A CA 1
ATOM 1277 C C . GLY A 1 181 ? -1.817 9.291 12.069 1.00 91.06 181 GLY A C 1
ATOM 1278 O O . GLY A 1 181 ? -2.991 8.981 12.277 1.00 91.06 181 GLY A O 1
ATOM 1279 N N . ARG A 1 182 ? -0.932 8.431 11.557 1.00 93.81 182 ARG A N 1
ATOM 1280 C CA . ARG A 1 182 ? -1.253 7.044 11.184 1.00 93.81 182 ARG A CA 1
ATOM 1281 C C . ARG A 1 182 ? -1.580 6.196 12.421 1.00 93.81 182 ARG A C 1
ATOM 1283 O O . ARG A 1 182 ? -1.142 6.517 13.526 1.00 93.81 182 ARG A O 1
ATOM 1290 N N . GLY A 1 183 ? -2.309 5.101 12.215 1.00 96.12 183 GLY A N 1
ATOM 1291 C CA . GLY A 1 183 ? -2.400 4.028 13.204 1.00 96.12 183 GLY A CA 1
ATOM 1292 C C . GLY A 1 183 ? -1.029 3.383 13.448 1.00 96.12 183 GLY A C 1
ATOM 1293 O O . GLY A 1 183 ? -0.177 3.354 12.557 1.00 96.12 183 GLY A O 1
ATOM 1294 N N . GLN A 1 184 ? -0.815 2.898 14.665 1.00 98.00 184 GLN A N 1
ATOM 1295 C CA . GLN A 1 184 ? 0.422 2.310 15.168 1.00 98.00 184 GLN A CA 1
ATOM 1296 C C . GLN A 1 184 ? 0.141 0.878 15.629 1.00 98.00 184 GLN A C 1
ATOM 1298 O O . GLN A 1 184 ? -0.345 0.661 16.737 1.00 98.00 184 GLN A O 1
ATOM 1303 N N . ALA A 1 185 ? 0.427 -0.090 14.761 1.00 98.19 185 ALA A N 1
ATOM 1304 C CA . ALA A 1 185 ? 0.430 -1.516 15.082 1.00 98.19 185 ALA A CA 1
ATOM 1305 C C . ALA A 1 185 ? 1.859 -1.914 15.485 1.00 98.19 185 ALA A C 1
ATOM 1307 O O . ALA A 1 185 ? 2.663 -2.282 14.630 1.00 98.19 185 ALA A O 1
ATOM 1308 N N . THR A 1 186 ? 2.223 -1.703 16.755 1.00 98.31 186 THR A N 1
ATOM 1309 C CA . THR A 1 186 ? 3.586 -1.962 17.267 1.00 98.31 186 THR A CA 1
ATOM 1310 C C . THR A 1 186 ? 3.728 -3.324 17.939 1.00 98.31 186 THR A C 1
ATOM 1312 O O . THR A 1 186 ? 4.851 -3.768 18.158 1.00 98.31 186 THR A O 1
ATOM 1315 N N . GLY A 1 187 ? 2.616 -3.981 18.275 1.00 98.06 187 GLY A N 1
ATOM 1316 C CA . GLY A 1 187 ? 2.622 -5.351 18.776 1.00 98.06 187 GLY A CA 1
ATOM 1317 C C . GLY A 1 187 ? 2.846 -6.388 17.670 1.00 98.06 187 GLY A C 1
ATOM 1318 O O . GLY A 1 187 ? 2.558 -6.132 16.497 1.00 98.06 187 GLY A O 1
ATOM 1319 N N . VAL A 1 188 ? 3.333 -7.573 18.040 1.00 98.31 188 VAL A N 1
ATOM 1320 C CA . VAL A 1 188 ? 3.435 -8.722 17.120 1.00 98.31 188 VAL A CA 1
ATOM 1321 C C . VAL A 1 188 ? 2.030 -9.134 16.673 1.00 98.31 188 VAL A C 1
ATOM 1323 O O . VAL A 1 188 ? 1.118 -9.148 17.493 1.00 98.31 188 VAL A O 1
ATOM 1326 N N . ASP A 1 189 ? 1.842 -9.423 15.383 1.00 98.31 189 ASP A N 1
ATOM 1327 C CA . ASP A 1 189 ? 0.550 -9.834 14.801 1.00 98.31 189 ASP A CA 1
ATOM 1328 C C . ASP A 1 189 ? -0.627 -8.883 15.124 1.00 98.31 189 ASP A C 1
ATOM 1330 O O . ASP A 1 189 ? -1.786 -9.288 15.200 1.00 98.31 189 ASP A O 1
ATOM 1334 N N . SER A 1 190 ? -0.332 -7.592 15.319 1.00 98.50 190 SER A N 1
ATOM 1335 C CA . SER A 1 190 ? -1.310 -6.581 15.737 1.00 98.50 190 SER A CA 1
ATOM 1336 C C . SER A 1 190 ? -1.960 -5.828 14.569 1.00 98.50 190 SER A C 1
ATOM 1338 O O . SER A 1 190 ? -1.432 -5.760 13.455 1.00 98.50 190 SER A O 1
ATOM 1340 N N . MET A 1 191 ? -3.119 -5.214 14.828 1.00 98.69 191 MET A N 1
ATOM 1341 C CA . MET A 1 191 ? -3.890 -4.453 13.842 1.00 98.69 191 MET A CA 1
ATOM 1342 C C . MET A 1 191 ? -4.283 -3.077 14.386 1.00 98.69 191 MET A C 1
ATOM 1344 O O . MET A 1 191 ? -5.013 -2.981 15.365 1.00 98.69 191 MET A O 1
ATOM 1348 N N . ALA A 1 192 ? -3.863 -2.000 13.715 1.00 98.25 192 ALA A N 1
ATOM 1349 C CA . ALA A 1 192 ? -4.254 -0.628 14.047 1.00 98.25 192 ALA A CA 1
ATOM 1350 C C . ALA A 1 192 ? -4.945 0.051 12.853 1.00 98.25 192 ALA A C 1
ATOM 1352 O O . ALA A 1 192 ? -4.305 0.344 11.842 1.00 98.25 192 ALA A O 1
ATOM 1353 N N . ILE A 1 193 ? -6.247 0.324 12.970 1.00 96.81 193 ILE A N 1
ATOM 1354 C CA . ILE A 1 193 ? -7.074 0.935 11.920 1.00 96.81 193 ILE A CA 1
ATOM 1355 C C . ILE A 1 193 ? -7.635 2.268 12.418 1.00 96.81 193 ILE A C 1
ATOM 1357 O O . ILE A 1 193 ? -8.340 2.327 13.418 1.00 96.81 193 ILE A O 1
ATOM 1361 N N . GLY A 1 194 ? -7.390 3.343 11.672 1.00 94.75 194 GLY A N 1
ATOM 1362 C CA . GLY A 1 194 ? -7.863 4.688 12.004 1.00 94.75 194 GLY A CA 1
ATOM 1363 C C . GLY A 1 194 ? -6.755 5.604 12.532 1.00 94.75 194 GLY A C 1
ATOM 1364 O O . GLY A 1 194 ? -5.643 5.151 12.819 1.00 94.75 194 GLY A O 1
ATOM 1365 N N . PRO A 1 195 ? -7.017 6.919 12.594 1.00 95.62 195 PRO A N 1
ATOM 1366 C CA . PRO A 1 195 ? -6.005 7.881 12.996 1.00 95.62 195 PRO A CA 1
ATOM 1367 C C . PRO A 1 195 ? -5.620 7.722 14.456 1.00 95.62 195 PRO A C 1
ATOM 1369 O O . PRO A 1 195 ? -6.487 7.624 15.318 1.00 95.62 195 PRO A O 1
ATOM 1372 N N . GLU A 1 196 ? -4.318 7.745 14.732 1.00 96.38 196 GLU A N 1
ATOM 1373 C CA . GLU A 1 196 ? -3.772 7.652 16.094 1.00 96.38 196 GLU A CA 1
ATOM 1374 C C . GLU A 1 196 ? -4.196 6.381 16.862 1.00 96.38 196 GLU A C 1
ATOM 1376 O O . GLU A 1 196 ? -3.983 6.321 18.071 1.00 96.38 196 GLU A O 1
ATOM 1381 N N . ALA A 1 197 ? -4.766 5.370 16.189 1.00 98.44 197 ALA A N 1
ATOM 1382 C CA . ALA A 1 197 ? -5.049 4.064 16.780 1.00 98.44 197 ALA A CA 1
ATOM 1383 C C . ALA A 1 197 ? -3.738 3.396 17.229 1.00 98.44 197 ALA A C 1
ATOM 1385 O O . ALA A 1 197 ? -2.732 3.498 16.529 1.00 98.44 197 ALA A O 1
ATOM 1386 N N . LYS A 1 198 ? -3.731 2.711 18.372 1.00 98.75 198 LYS A N 1
ATOM 1387 C CA . LYS A 1 198 ? -2.543 2.122 19.003 1.00 98.75 198 LYS A CA 1
ATOM 1388 C C . LYS A 1 198 ? -2.817 0.671 19.383 1.00 98.75 198 LYS A C 1
ATOM 1390 O O . LYS A 1 198 ? -3.434 0.416 20.409 1.00 98.75 198 LYS A O 1
ATOM 1395 N N . ALA A 1 199 ? -2.339 -0.270 18.581 1.00 98.75 199 ALA A N 1
ATOM 1396 C CA . ALA A 1 199 ? -2.313 -1.686 18.933 1.00 98.75 199 ALA A CA 1
ATOM 1397 C C . ALA A 1 199 ? -0.891 -2.038 19.385 1.00 98.75 199 ALA A C 1
ATOM 1399 O O . ALA A 1 199 ? 0.012 -2.201 18.561 1.00 98.75 199 ALA A O 1
ATOM 1400 N N . GLN A 1 200 ? -0.663 -2.024 20.700 1.00 98.50 200 GLN A N 1
ATOM 1401 C CA . GLN A 1 200 ? 0.687 -1.965 21.274 1.00 98.50 200 GLN A CA 1
ATOM 1402 C C . GLN A 1 200 ? 1.244 -3.319 21.724 1.00 98.50 200 GLN A C 1
ATOM 1404 O O . GLN A 1 200 ? 2.448 -3.421 21.946 1.00 98.50 200 GLN A O 1
ATOM 1409 N N . ALA A 1 201 ? 0.399 -4.345 21.816 1.00 98.56 201 ALA A N 1
ATOM 1410 C CA . ALA A 1 201 ? 0.743 -5.668 22.331 1.00 98.56 201 ALA A CA 1
ATOM 1411 C C . ALA A 1 201 ? 0.428 -6.792 21.328 1.00 98.56 201 ALA A C 1
ATOM 1413 O O . ALA A 1 201 ? -0.174 -6.557 20.277 1.00 98.56 201 ALA A O 1
ATOM 1414 N N . THR A 1 202 ? 0.882 -8.011 21.628 1.00 98.75 202 THR A N 1
ATOM 1415 C CA . THR A 1 202 ? 0.728 -9.181 20.750 1.00 98.75 202 THR A CA 1
ATOM 1416 C C . THR A 1 202 ? -0.746 -9.474 20.466 1.00 98.75 202 THR A C 1
ATOM 1418 O O . THR A 1 202 ? -1.558 -9.458 21.389 1.00 98.75 202 THR A O 1
ATOM 1421 N N . ASN A 1 203 ? -1.090 -9.720 19.198 1.00 98.69 203 ASN A N 1
ATOM 1422 C CA . ASN A 1 203 ? -2.455 -9.949 18.699 1.00 98.69 203 ASN A CA 1
ATOM 1423 C C . ASN A 1 203 ? -3.457 -8.817 19.002 1.00 98.69 203 ASN A C 1
ATOM 1425 O O . ASN A 1 203 ? -4.663 -8.997 18.828 1.00 98.69 203 ASN A O 1
ATOM 1429 N N . ALA A 1 204 ? -2.994 -7.652 19.467 1.00 98.81 204 ALA A N 1
ATOM 1430 C CA . ALA A 1 204 ? -3.878 -6.557 19.836 1.00 98.81 204 ALA A CA 1
ATOM 1431 C C . ALA A 1 204 ? -4.550 -5.948 18.597 1.00 98.81 204 ALA A C 1
ATOM 1433 O O . ALA A 1 204 ? -3.925 -5.777 17.545 1.00 98.81 204 ALA A O 1
ATOM 1434 N N . ILE A 1 205 ? -5.815 -5.554 18.734 1.00 98.88 205 ILE A N 1
ATOM 1435 C CA . ILE A 1 205 ? -6.591 -4.911 17.671 1.00 98.88 205 ILE A CA 1
ATOM 1436 C C . ILE A 1 205 ? -7.114 -3.571 18.184 1.00 98.88 205 ILE A C 1
ATOM 1438 O O . ILE A 1 205 ? -7.923 -3.524 19.104 1.00 98.88 205 ILE A O 1
ATOM 1442 N N . ALA A 1 206 ? -6.692 -2.475 17.558 1.00 98.81 206 ALA A N 1
ATOM 1443 C CA . ALA A 1 206 ? -7.178 -1.126 17.827 1.00 98.81 206 ALA A CA 1
ATOM 1444 C C . ALA A 1 206 ? -7.834 -0.537 16.569 1.00 98.81 206 ALA A C 1
ATOM 1446 O O . ALA A 1 206 ? -7.179 -0.351 15.545 1.00 98.81 206 ALA A O 1
ATOM 1447 N N . MET A 1 207 ? -9.122 -0.207 16.633 1.00 98.38 207 MET A N 1
ATOM 1448 C CA . MET A 1 207 ? -9.895 0.330 15.513 1.00 98.38 207 MET A CA 1
ATOM 1449 C C . MET A 1 207 ? -10.658 1.597 15.912 1.00 98.38 207 MET A C 1
ATOM 1451 O O . MET A 1 207 ? -11.633 1.528 16.646 1.00 98.38 207 MET A O 1
ATOM 1455 N N . GLY A 1 208 ? -10.278 2.761 15.391 1.00 97.44 208 GLY A N 1
ATOM 1456 C CA . GLY A 1 208 ? -10.945 4.040 15.659 1.00 97.44 208 GLY A CA 1
ATOM 1457 C C . GLY A 1 208 ? -9.969 5.166 15.989 1.00 97.44 208 GLY A C 1
ATOM 1458 O O . GLY A 1 208 ? -8.779 4.939 16.198 1.00 97.44 208 GLY A O 1
ATOM 1459 N N . THR A 1 209 ? -10.466 6.405 16.029 1.00 97.56 209 THR A N 1
ATOM 1460 C CA . THR A 1 209 ? -9.620 7.577 16.309 1.00 97.56 209 THR A CA 1
ATOM 1461 C C . THR A 1 209 ? -9.079 7.516 17.736 1.00 97.56 209 THR A C 1
ATOM 1463 O O . THR A 1 209 ? -9.851 7.630 18.685 1.00 97.56 209 THR A O 1
ATOM 1466 N N . GLY A 1 210 ? -7.766 7.353 17.900 1.00 97.81 210 GLY A N 1
ATOM 1467 C CA . GLY A 1 210 ? -7.132 7.265 19.218 1.00 97.81 210 GLY A CA 1
ATOM 1468 C C . GLY A 1 210 ? -7.494 6.013 20.028 1.00 97.81 210 GLY A C 1
ATOM 1469 O O . GLY A 1 210 ? -7.254 6.010 21.232 1.00 97.81 210 GLY A O 1
ATOM 1470 N N . ALA A 1 211 ? -8.084 4.982 19.405 1.00 98.75 211 ALA A N 1
ATOM 1471 C CA . ALA A 1 211 ? -8.330 3.694 20.059 1.00 98.75 211 ALA A CA 1
ATOM 1472 C C . ALA A 1 211 ? -7.003 3.082 20.537 1.00 98.75 211 ALA A C 1
ATOM 1474 O O . ALA A 1 211 ? -6.009 3.166 19.817 1.00 98.75 211 ALA A O 1
ATOM 1475 N N . ALA A 1 212 ? -6.971 2.453 21.706 1.00 98.88 212 ALA A N 1
ATOM 1476 C CA . ALA A 1 212 ? -5.764 1.885 22.291 1.00 98.88 212 ALA A CA 1
ATOM 1477 C C . ALA A 1 212 ? -6.023 0.479 22.844 1.00 98.88 212 ALA A C 1
ATOM 1479 O O . ALA A 1 212 ? -6.797 0.305 23.778 1.00 98.88 212 ALA A O 1
ATOM 1480 N N . ALA A 1 213 ? -5.354 -0.513 22.270 1.00 98.88 213 ALA A N 1
ATOM 1481 C CA . ALA A 1 213 ? -5.307 -1.891 22.740 1.00 98.88 213 ALA A CA 1
ATOM 1482 C C . ALA A 1 213 ? -3.877 -2.152 23.234 1.00 98.88 213 ALA A C 1
ATOM 1484 O O . ALA A 1 213 ? -2.942 -2.227 22.426 1.00 98.88 213 ALA A O 1
ATOM 1485 N N . THR A 1 214 ? -3.680 -2.143 24.554 1.00 98.62 214 THR A N 1
ATOM 1486 C CA . THR A 1 214 ? -2.344 -2.022 25.169 1.00 98.62 214 THR A CA 1
ATOM 1487 C C . THR A 1 214 ? -1.818 -3.311 25.786 1.00 98.62 214 THR A C 1
ATOM 1489 O O . THR A 1 214 ? -0.678 -3.320 26.241 1.00 98.62 214 THR A O 1
ATOM 1492 N N . ASP A 1 215 ? -2.607 -4.386 25.774 1.00 98.69 215 ASP A N 1
ATOM 1493 C CA . ASP A 1 215 ? -2.230 -5.690 26.332 1.00 98.69 215 ASP A CA 1
ATOM 1494 C C . ASP A 1 215 ? -2.510 -6.845 25.348 1.00 98.69 215 ASP A C 1
ATOM 1496 O O . ASP A 1 215 ? -3.139 -6.661 24.300 1.00 98.69 215 ASP A O 1
ATOM 1500 N N . THR A 1 216 ? -1.984 -8.027 25.641 1.00 98.75 216 THR A N 1
ATOM 1501 C CA . THR A 1 216 ? -2.029 -9.209 24.775 1.00 98.75 216 THR A CA 1
ATOM 1502 C C . THR A 1 216 ? -3.469 -9.630 24.505 1.00 98.75 216 THR A C 1
ATOM 1504 O O . THR A 1 216 ? -4.300 -9.633 25.414 1.00 98.75 216 THR A O 1
ATOM 1507 N N . ASP A 1 217 ? -3.771 -9.960 23.247 1.00 98.75 217 ASP A N 1
ATOM 1508 C CA . ASP A 1 217 ? -5.106 -10.362 22.780 1.00 98.75 217 ASP A CA 1
ATOM 1509 C C . ASP A 1 217 ? -6.223 -9.332 23.081 1.00 98.75 217 ASP A C 1
ATOM 1511 O O . ASP A 1 217 ? -7.406 -9.677 23.104 1.00 98.75 217 ASP A O 1
ATOM 1515 N N . SER A 1 218 ? -5.875 -8.063 23.337 1.00 98.88 218 SER A N 1
ATOM 1516 C CA . SER A 1 218 ? -6.855 -7.014 23.646 1.00 98.88 218 SER A CA 1
ATOM 1517 C C . SER A 1 218 ? -7.504 -6.419 22.387 1.00 98.88 218 SER A C 1
ATOM 1519 O O . SER A 1 218 ? -6.873 -6.275 21.335 1.00 98.88 218 SER A O 1
ATOM 1521 N N . LEU A 1 219 ? -8.781 -6.040 22.494 1.00 98.94 219 LEU A N 1
ATOM 1522 C CA . LEU A 1 219 ? -9.589 -5.484 21.407 1.00 98.94 219 LEU A CA 1
ATOM 1523 C C . LEU A 1 219 ? -10.180 -4.129 21.805 1.00 98.94 219 LEU A C 1
ATOM 1525 O O . LEU A 1 219 ? -11.084 -4.073 22.631 1.00 98.94 219 LEU A O 1
ATOM 1529 N N . ALA A 1 220 ? -9.738 -3.046 21.170 1.00 98.88 220 ALA A N 1
ATOM 1530 C CA . ALA A 1 220 ? -10.286 -1.702 21.336 1.00 98.88 220 ALA A CA 1
ATOM 1531 C C . ALA A 1 220 ? -10.931 -1.209 20.031 1.00 98.88 220 ALA A C 1
ATOM 1533 O O . ALA A 1 220 ? -10.232 -0.953 19.053 1.00 98.88 220 ALA A O 1
ATOM 1534 N N . ILE A 1 221 ? -12.252 -1.026 19.997 1.00 98.81 221 ILE A N 1
ATOM 1535 C CA . ILE A 1 221 ? -12.989 -0.506 18.835 1.00 98.81 221 ILE A CA 1
ATOM 1536 C C . ILE A 1 221 ? -13.781 0.741 19.238 1.00 98.81 221 ILE A C 1
ATOM 1538 O O . ILE A 1 221 ? -14.705 0.664 20.033 1.00 98.81 221 ILE A O 1
ATOM 1542 N N . GLY A 1 222 ? -13.493 1.893 18.643 1.00 98.38 222 GLY A N 1
ATOM 1543 C CA . GLY A 1 222 ? -14.203 3.150 18.879 1.00 98.38 222 GLY A CA 1
ATOM 1544 C C . GLY A 1 222 ? -13.258 4.317 19.138 1.00 98.38 222 GLY A C 1
ATOM 1545 O O . GLY A 1 222 ? -12.075 4.144 19.421 1.00 98.38 222 GLY A O 1
ATOM 1546 N N . THR A 1 223 ? -13.769 5.541 19.015 1.00 98.38 223 THR A N 1
ATOM 1547 C CA . THR A 1 223 ? -12.973 6.739 19.307 1.00 98.38 223 THR A CA 1
ATOM 1548 C C . THR A 1 223 ? -12.585 6.751 20.785 1.00 98.38 223 THR A C 1
ATOM 1550 O O . THR A 1 223 ? -13.460 6.735 21.651 1.00 98.38 223 THR A O 1
ATOM 1553 N N . GLN A 1 224 ? -11.278 6.790 21.055 1.00 98.38 224 GLN A N 1
ATOM 1554 C CA . GLN A 1 224 ? -10.694 6.775 22.402 1.00 98.38 224 GLN A CA 1
ATOM 1555 C C . GLN A 1 224 ? -11.099 5.558 23.259 1.00 98.38 224 GLN A C 1
ATOM 1557 O O . GLN A 1 224 ? -11.046 5.632 24.484 1.00 98.38 224 GLN A O 1
ATOM 1562 N N . ALA A 1 225 ? -11.490 4.438 22.637 1.00 98.88 225 ALA A N 1
ATOM 1563 C CA . ALA A 1 225 ? -11.646 3.167 23.344 1.00 98.88 225 ALA A CA 1
ATOM 1564 C C . ALA A 1 225 ? -10.290 2.696 23.897 1.00 98.88 225 ALA A C 1
ATOM 1566 O O . ALA A 1 225 ? -9.279 2.819 23.205 1.00 98.88 225 ALA A O 1
ATOM 1567 N N . LEU A 1 226 ? -10.267 2.135 25.104 1.00 98.81 226 LEU A N 1
ATOM 1568 C CA . LEU A 1 226 ? -9.070 1.640 25.780 1.00 98.81 226 LEU A CA 1
ATOM 1569 C C . LEU A 1 226 ? -9.292 0.212 26.294 1.00 98.81 226 LEU A C 1
ATOM 1571 O O . LEU A 1 226 ? -9.994 0.005 27.282 1.00 98.81 226 LEU A O 1
ATOM 1575 N N . ALA A 1 227 ? -8.659 -0.763 25.651 1.00 98.88 227 ALA A N 1
ATOM 1576 C CA . ALA A 1 227 ? -8.553 -2.138 26.130 1.00 98.88 227 ALA A CA 1
ATOM 1577 C C . ALA A 1 227 ? -7.156 -2.322 26.739 1.00 98.88 227 ALA A C 1
ATOM 1579 O O . ALA A 1 227 ? -6.165 -2.449 26.019 1.00 98.88 227 ALA A O 1
ATOM 1580 N N . ALA A 1 228 ? -7.074 -2.229 28.066 1.00 98.44 228 ALA A N 1
ATOM 1581 C CA . ALA A 1 228 ? -5.818 -2.176 28.811 1.00 98.44 228 ALA A CA 1
ATOM 1582 C C . ALA A 1 228 ? -5.484 -3.451 29.594 1.00 98.44 228 ALA A C 1
ATOM 1584 O O . ALA A 1 228 ? -4.371 -3.545 30.098 1.00 98.44 228 ALA A O 1
ATOM 1585 N N . GLY A 1 229 ? -6.410 -4.410 29.686 1.00 98.44 229 GLY A N 1
ATOM 1586 C CA . GLY A 1 229 ? -6.144 -5.725 30.272 1.00 98.44 229 GLY A CA 1
ATOM 1587 C C . GLY A 1 229 ? -5.899 -6.814 29.224 1.00 98.44 229 GLY A C 1
ATOM 1588 O O . GLY A 1 229 ? -6.417 -6.741 28.105 1.00 98.44 229 GLY A O 1
ATOM 1589 N N . GLU A 1 230 ? -5.154 -7.854 29.591 1.00 98.69 230 GLU A N 1
ATOM 1590 C CA . GLU A 1 230 ? -4.989 -9.075 28.788 1.00 98.69 230 GLU A CA 1
ATOM 1591 C C . GLU A 1 230 ? -6.360 -9.654 28.392 1.00 98.69 230 GLU A C 1
ATOM 1593 O O . GLU A 1 230 ? -7.249 -9.769 29.237 1.00 98.69 230 GLU A O 1
ATOM 1598 N N . GLN A 1 231 ? -6.556 -10.011 27.118 1.00 98.69 231 GLN A N 1
ATOM 1599 C CA . GLN A 1 231 ? -7.817 -10.554 26.579 1.00 98.69 231 GLN A CA 1
ATOM 1600 C C . GLN A 1 231 ? -9.051 -9.652 26.798 1.00 98.69 231 GLN A C 1
ATOM 1602 O O . GLN A 1 231 ? -10.189 -10.126 26.758 1.00 98.69 231 GLN A O 1
ATOM 1607 N N . SER A 1 232 ? -8.852 -8.359 27.074 1.00 98.88 232 SER A N 1
ATOM 1608 C CA . SER A 1 232 ? -9.949 -7.417 27.315 1.00 98.88 232 SER A CA 1
ATOM 1609 C C . SER A 1 232 ? -10.592 -6.915 26.020 1.00 98.88 232 SER A C 1
ATOM 1611 O O . SER A 1 232 ? -9.962 -6.855 24.962 1.00 98.88 232 SER A O 1
ATOM 1613 N N . VAL A 1 233 ? -11.862 -6.522 26.105 1.00 98.94 233 VAL A N 1
ATOM 1614 C CA . VAL A 1 233 ? -12.657 -6.014 24.982 1.00 98.94 233 VAL A CA 1
ATOM 1615 C C . VAL A 1 233 ? -13.267 -4.671 25.363 1.00 98.94 233 VAL A C 1
ATOM 1617 O O . VAL A 1 233 ? -14.127 -4.612 26.233 1.00 98.94 233 VAL A O 1
ATOM 1620 N N . ALA A 1 234 ? -12.872 -3.597 24.687 1.00 98.88 234 ALA A N 1
ATOM 1621 C CA . ALA A 1 234 ? -13.459 -2.267 24.799 1.00 98.88 234 ALA A CA 1
ATOM 1622 C C . ALA A 1 234 ? -14.070 -1.851 23.452 1.00 98.88 234 ALA A C 1
ATOM 1624 O O . ALA A 1 234 ? -13.352 -1.657 22.476 1.00 98.88 234 ALA A O 1
ATOM 1625 N N . ILE A 1 235 ? -15.392 -1.701 23.371 1.00 98.88 235 ILE A N 1
ATOM 1626 C CA . ILE A 1 235 ? -16.105 -1.335 22.140 1.00 98.88 235 ILE A CA 1
ATOM 1627 C C . ILE A 1 235 ? -17.014 -0.134 22.410 1.00 98.88 235 ILE A C 1
ATOM 1629 O O . ILE A 1 235 ? -18.072 -0.288 23.006 1.00 98.88 235 ILE A O 1
ATOM 1633 N N . GLY A 1 236 ? -16.650 1.055 21.935 1.00 98.62 236 GLY A N 1
ATOM 1634 C CA . GLY A 1 236 ? -17.465 2.268 22.025 1.00 98.62 236 GLY A CA 1
ATOM 1635 C C . GLY A 1 236 ? -16.649 3.546 22.219 1.00 98.62 236 GLY A C 1
ATOM 1636 O O . GLY A 1 236 ? -15.424 3.524 22.303 1.00 98.62 236 GLY A O 1
ATOM 1637 N N . TYR A 1 237 ? -17.331 4.691 22.254 1.00 98.62 237 TYR A N 1
ATOM 1638 C CA . TYR A 1 237 ? -16.694 5.982 22.530 1.00 98.62 237 TYR A CA 1
ATOM 1639 C C . TYR A 1 237 ? -16.249 6.038 23.995 1.00 98.62 237 TYR A C 1
ATOM 1641 O O . TYR A 1 237 ? -17.090 5.921 24.880 1.00 98.62 237 TYR A O 1
ATOM 1649 N N . HIS A 1 238 ? -14.951 6.220 24.259 1.00 98.25 238 HIS A N 1
ATOM 1650 C CA . HIS A 1 238 ? -14.391 6.212 25.623 1.00 98.25 238 HIS A CA 1
ATOM 1651 C C . HIS A 1 238 ? -14.706 4.945 26.448 1.00 98.25 238 HIS A C 1
ATOM 1653 O O . HIS A 1 238 ? -14.706 4.997 27.676 1.00 98.25 238 HIS A O 1
ATOM 1659 N N . ALA A 1 239 ? -14.974 3.805 25.804 1.00 98.75 239 ALA A N 1
ATOM 1660 C CA . ALA A 1 239 ? -15.097 2.534 26.515 1.00 98.75 239 ALA A CA 1
ATOM 1661 C C . ALA A 1 239 ? -13.737 2.140 27.108 1.00 98.75 239 ALA A C 1
ATOM 1663 O O . ALA A 1 239 ? -12.740 2.131 26.387 1.00 98.75 239 ALA A O 1
ATOM 1664 N N . VAL A 1 240 ? -13.691 1.788 28.391 1.00 98.62 240 VAL A N 1
ATOM 1665 C CA . VAL A 1 240 ? -12.480 1.337 29.087 1.00 98.62 240 VAL A CA 1
ATOM 1666 C C . VAL A 1 240 ? -12.688 -0.073 29.629 1.00 98.62 240 VAL A C 1
ATOM 1668 O O . VAL A 1 240 ? -13.592 -0.302 30.431 1.00 98.62 240 VAL A O 1
ATOM 1671 N N . ALA A 1 241 ? -11.837 -1.009 29.215 1.00 98.62 241 ALA A N 1
ATOM 1672 C CA . ALA A 1 241 ? -11.718 -2.351 29.779 1.00 98.62 241 ALA A CA 1
ATOM 1673 C C . ALA A 1 241 ? -10.292 -2.519 30.328 1.00 98.62 241 ALA A C 1
ATOM 1675 O O . ALA A 1 241 ? -9.357 -2.792 29.580 1.00 98.62 241 ALA A O 1
ATOM 1676 N N . ALA A 1 242 ? -10.109 -2.270 31.623 1.00 97.62 242 ALA A N 1
ATOM 1677 C CA . ALA A 1 242 ? -8.802 -2.241 32.282 1.00 97.62 242 ALA A CA 1
ATOM 1678 C C . ALA A 1 242 ? -8.429 -3.557 32.984 1.00 97.62 242 ALA A C 1
ATOM 1680 O O . ALA A 1 242 ? -7.246 -3.813 33.187 1.00 97.62 242 ALA A O 1
ATOM 1681 N N . GLY A 1 243 ? -9.413 -4.385 33.343 1.00 97.56 243 GLY A N 1
ATOM 1682 C CA . GLY A 1 243 ? -9.172 -5.701 33.938 1.00 97.56 243 GLY A CA 1
ATOM 1683 C C . GLY A 1 243 ? -8.857 -6.776 32.900 1.00 97.56 243 GLY A C 1
ATOM 1684 O O . GLY A 1 243 ? -9.287 -6.688 31.746 1.00 97.56 243 GLY A O 1
ATOM 1685 N N . GLY A 1 244 ? -8.149 -7.832 33.305 1.00 97.50 244 GLY A N 1
ATOM 1686 C CA . GLY A 1 244 ? -7.928 -8.995 32.444 1.00 97.50 244 GLY A CA 1
ATOM 1687 C C . GLY A 1 244 ? -9.259 -9.666 32.097 1.00 97.50 244 GLY A C 1
ATOM 1688 O O . GLY A 1 244 ? -10.098 -9.866 32.975 1.00 97.50 244 GLY A O 1
ATOM 1689 N N . LYS A 1 245 ? -9.485 -10.002 30.824 1.00 98.62 245 LYS A N 1
ATOM 1690 C CA . LYS A 1 245 ? -10.745 -10.560 30.291 1.00 98.62 245 LYS A CA 1
ATOM 1691 C C . LYS A 1 245 ? -11.972 -9.663 30.516 1.00 98.62 245 LYS A C 1
ATOM 1693 O O . LYS A 1 245 ? -13.101 -10.140 30.408 1.00 98.62 245 LYS A O 1
ATOM 1698 N N . ALA A 1 246 ? -11.776 -8.390 30.867 1.00 98.69 246 ALA A N 1
ATOM 1699 C CA . ALA A 1 246 ? -12.876 -7.455 31.065 1.00 98.69 246 ALA A CA 1
ATOM 1700 C C . ALA A 1 246 ? -13.551 -7.109 29.731 1.00 98.69 246 ALA A C 1
ATOM 1702 O O . ALA A 1 246 ? -12.903 -7.050 28.685 1.00 98.69 246 ALA A O 1
ATOM 1703 N N . VAL A 1 247 ? -14.852 -6.835 29.775 1.00 98.88 247 VAL A N 1
ATOM 1704 C CA . VAL A 1 247 ? -15.670 -6.466 28.617 1.00 98.88 247 VAL A CA 1
ATOM 1705 C C . VAL A 1 247 ? -16.357 -5.135 28.900 1.00 98.88 247 VAL A C 1
ATOM 1707 O O . VAL A 1 247 ? -17.120 -5.010 29.848 1.00 98.88 247 VAL A O 1
ATOM 1710 N N . SER A 1 248 ? -16.118 -4.135 28.063 1.00 98.75 248 SER A N 1
ATOM 1711 C CA . SER A 1 248 ? -16.705 -2.800 28.146 1.00 98.75 248 SER A CA 1
ATOM 1712 C C . SER A 1 248 ? -17.310 -2.441 26.791 1.00 98.75 248 SER A C 1
ATOM 1714 O O . SER A 1 248 ? -16.581 -2.217 25.830 1.00 98.75 248 SER A O 1
ATOM 1716 N N . ILE A 1 249 ? -18.640 -2.444 26.669 1.00 98.81 249 ILE A N 1
ATOM 1717 C CA . ILE A 1 249 ? -19.342 -2.245 25.389 1.00 98.81 249 ILE A CA 1
ATOM 1718 C C . ILE A 1 249 ? -20.364 -1.116 25.510 1.00 98.81 249 ILE A C 1
ATOM 1720 O O . ILE A 1 249 ? -21.382 -1.256 26.180 1.00 98.81 249 ILE A O 1
ATOM 1724 N N . GLY A 1 250 ? -20.117 -0.006 24.824 1.00 98.44 250 GLY A N 1
ATOM 1725 C CA . GLY A 1 250 ? -20.951 1.190 24.799 1.00 98.44 250 GLY A CA 1
ATOM 1726 C C . GLY A 1 250 ? -20.160 2.452 25.147 1.00 98.44 250 GLY A C 1
ATOM 1727 O O . GLY A 1 250 ? -18.932 2.449 25.122 1.00 98.44 250 GLY A O 1
ATOM 1728 N N . SER A 1 251 ? -20.848 3.564 25.386 1.00 97.94 251 SER A N 1
ATOM 1729 C CA . SER A 1 251 ? -20.200 4.864 25.589 1.00 97.94 251 SER A CA 1
ATOM 1730 C C . SER A 1 251 ? -19.805 5.052 27.058 1.00 97.94 251 SER A C 1
ATOM 1732 O O . SER A 1 251 ? -20.561 4.714 27.959 1.00 97.94 251 SER A O 1
ATOM 1734 N N . GLY A 1 252 ? -18.579 5.517 27.313 1.00 9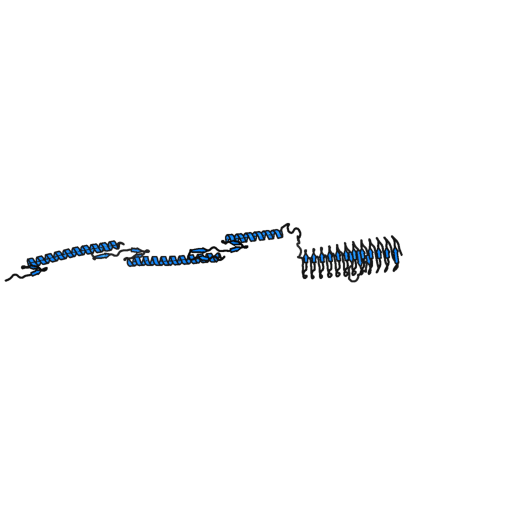7.25 252 GLY A N 1
ATOM 1735 C CA . GLY A 1 252 ? -18.102 5.901 28.650 1.00 97.25 252 GLY A CA 1
ATOM 1736 C C . GLY A 1 252 ? -18.047 4.795 29.717 1.00 97.25 252 GLY A C 1
ATOM 1737 O O . GLY A 1 252 ? -17.756 5.096 30.874 1.00 97.25 252 GLY A O 1
ATOM 1738 N N . ASN A 1 253 ? -18.318 3.535 29.364 1.00 98.25 253 ASN A N 1
ATOM 1739 C CA . ASN A 1 253 ? -18.265 2.405 30.291 1.00 98.25 253 ASN A CA 1
ATOM 1740 C C . ASN A 1 253 ? -16.851 2.164 30.813 1.00 98.25 253 ASN A C 1
ATOM 1742 O O . ASN A 1 253 ? -15.875 2.272 30.071 1.00 98.25 253 ASN A O 1
ATOM 1746 N N . GLN A 1 254 ? -16.750 1.742 32.070 1.00 98.25 254 GLN A N 1
ATOM 1747 C CA . GLN A 1 254 ? -15.483 1.412 32.706 1.00 98.25 254 GLN A CA 1
ATOM 1748 C C . GLN A 1 254 ? -15.588 0.069 33.435 1.00 98.25 254 GLN A C 1
ATOM 1750 O O . GLN A 1 254 ? -16.273 -0.043 34.451 1.00 98.25 254 GLN A O 1
ATOM 1755 N N . ALA A 1 255 ? -14.895 -0.943 32.913 1.00 98.31 255 ALA A N 1
ATOM 1756 C CA . ALA A 1 255 ? -14.773 -2.274 33.501 1.00 98.31 255 ALA A CA 1
ATOM 1757 C C . ALA A 1 255 ? -13.327 -2.505 33.962 1.00 98.31 255 ALA A C 1
ATOM 1759 O O . ALA A 1 255 ? -12.415 -2.572 33.137 1.00 98.31 255 ALA A O 1
ATOM 1760 N N . TYR A 1 256 ? -13.100 -2.595 35.272 1.00 97.12 256 TYR A N 1
ATOM 1761 C CA . TYR A 1 256 ? -11.756 -2.633 35.865 1.00 97.12 256 TYR A CA 1
ATOM 1762 C C . TYR A 1 256 ? -11.384 -3.966 36.499 1.00 97.12 256 TYR A C 1
ATOM 1764 O O . TYR A 1 256 ? -10.223 -4.357 36.436 1.00 97.12 256 TYR A O 1
ATOM 1772 N N . GLY A 1 257 ? -12.346 -4.666 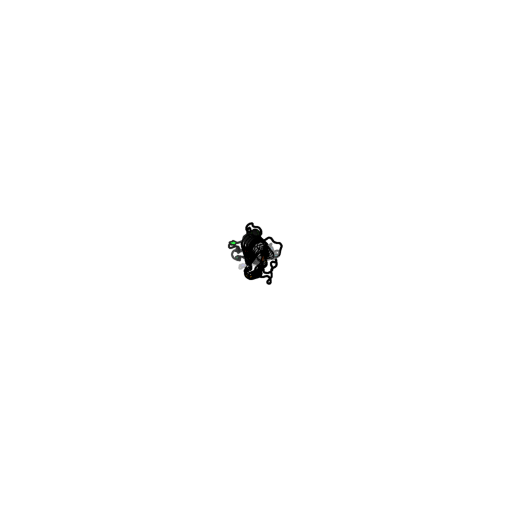37.097 1.00 97.12 257 GLY A N 1
ATOM 1773 C CA . GLY A 1 257 ? -12.095 -5.987 37.662 1.00 97.12 257 GLY A CA 1
ATOM 1774 C C . GLY A 1 257 ? -11.777 -7.025 36.585 1.00 97.12 257 GLY A C 1
ATOM 1775 O O . GLY A 1 257 ? -12.188 -6.905 35.427 1.00 97.12 257 GLY A O 1
ATOM 1776 N N . ASN A 1 258 ? -11.070 -8.083 36.964 1.00 97.69 258 ASN A N 1
ATOM 1777 C CA . ASN A 1 258 ? -10.834 -9.220 36.084 1.00 97.69 258 ASN A CA 1
ATOM 1778 C C . ASN A 1 258 ? -12.167 -9.893 35.735 1.00 97.69 258 ASN A C 1
ATOM 1780 O O . ASN A 1 258 ? -12.948 -10.244 36.620 1.00 97.69 258 ASN A O 1
ATOM 1784 N N . GLY A 1 259 ? -12.449 -10.063 34.443 1.00 98.19 259 GLY A N 1
ATOM 1785 C CA . GLY A 1 259 ? -13.728 -10.578 33.951 1.00 98.19 259 GLY A CA 1
ATOM 1786 C C . GLY A 1 259 ? -14.926 -9.663 34.228 1.00 98.19 259 GLY A C 1
ATOM 1787 O O . GLY A 1 259 ? -16.060 -10.122 34.115 1.00 98.19 259 GLY A O 1
ATOM 1788 N N . ALA A 1 260 ? -14.699 -8.402 34.613 1.00 98.56 260 ALA A N 1
ATOM 1789 C CA . ALA A 1 260 ? -15.764 -7.421 34.788 1.00 98.56 260 ALA A CA 1
ATOM 1790 C C . ALA A 1 260 ? -16.457 -7.120 33.456 1.00 98.56 260 ALA A C 1
ATOM 1792 O O . ALA A 1 260 ? -15.802 -7.031 32.416 1.00 98.56 260 ALA A O 1
ATOM 1793 N N . VAL A 1 261 ? -17.771 -6.909 33.487 1.00 98.88 261 VAL A N 1
ATOM 1794 C CA . VAL A 1 261 ? -18.571 -6.629 32.291 1.00 98.88 261 VAL A CA 1
ATOM 1795 C C . VAL A 1 261 ? -19.383 -5.351 32.482 1.00 98.88 261 VAL A C 1
ATOM 1797 O O . VAL A 1 261 ? -20.223 -5.283 33.370 1.00 98.88 261 VAL A O 1
ATOM 1800 N N . ALA A 1 262 ? -19.168 -4.352 31.631 1.00 98.69 262 ALA A N 1
ATOM 1801 C CA . ALA A 1 262 ? -19.914 -3.097 31.590 1.00 98.69 262 ALA A CA 1
ATOM 1802 C C . ALA A 1 262 ? -20.551 -2.920 30.202 1.00 98.69 262 ALA A C 1
ATOM 1804 O O . ALA A 1 262 ? -19.837 -2.811 29.205 1.00 98.69 262 ALA A O 1
ATOM 1805 N N . ILE A 1 263 ? -21.884 -2.904 30.108 1.00 98.75 263 ILE A N 1
ATOM 1806 C CA . ILE A 1 263 ? -22.604 -2.801 28.826 1.00 98.75 263 ILE A CA 1
ATOM 1807 C C . ILE A 1 263 ? -23.657 -1.688 28.882 1.00 98.75 263 ILE A C 1
ATOM 1809 O O . ILE A 1 263 ? -24.560 -1.736 29.710 1.00 98.75 263 ILE A O 1
ATOM 1813 N N . GLY A 1 264 ? -23.600 -0.724 27.960 1.00 98.38 264 GLY A N 1
ATOM 1814 C CA . GLY A 1 264 ? -24.528 0.416 27.886 1.00 98.38 264 GLY A CA 1
ATOM 1815 C C . GLY A 1 264 ? -23.831 1.779 27.980 1.00 98.38 264 GLY A C 1
ATOM 1816 O O . GLY A 1 264 ? -22.814 1.952 27.317 1.00 98.38 264 GLY A O 1
ATOM 1817 N N . ASP A 1 265 ? -24.371 2.754 28.714 1.00 96.31 265 ASP A N 1
ATOM 1818 C CA . ASP A 1 265 ? -23.844 4.135 28.720 1.00 96.31 265 ASP A CA 1
ATOM 1819 C C . ASP A 1 265 ? -24.238 4.938 29.973 1.00 96.31 265 ASP A C 1
ATOM 1821 O O . ASP A 1 265 ? -25.428 5.149 30.202 1.00 96.31 265 ASP A O 1
ATOM 1825 N N . PRO A 1 266 ? -23.269 5.462 30.738 1.00 97.44 266 PRO A N 1
ATOM 1826 C CA . PRO A 1 266 ? -22.051 4.791 31.185 1.00 97.44 266 PRO A CA 1
ATOM 1827 C C . PRO A 1 266 ? -22.341 3.854 32.373 1.00 97.44 266 PRO A C 1
ATOM 1829 O O . PRO A 1 266 ? -23.297 4.041 33.120 1.00 97.44 266 PRO A O 1
ATOM 1832 N N . ASN A 1 267 ? -21.491 2.856 32.597 1.00 98.44 267 ASN A N 1
ATOM 1833 C CA . ASN A 1 267 ? -21.526 1.991 33.777 1.00 98.44 267 ASN A CA 1
ATOM 1834 C C . ASN A 1 267 ? -20.137 1.900 34.417 1.00 98.44 267 ASN A C 1
ATOM 1836 O O . ASN A 1 267 ? -19.122 1.922 33.714 1.00 98.44 267 ASN A O 1
ATOM 1840 N N . TYR A 1 268 ? -20.109 1.749 35.741 1.00 98.38 268 TYR A N 1
ATOM 1841 C CA . TYR A 1 268 ? -18.898 1.749 36.558 1.00 98.38 268 TYR A CA 1
ATOM 1842 C C . TYR A 1 268 ? -18.755 0.418 37.301 1.00 98.38 268 TYR A C 1
ATOM 1844 O O . TYR A 1 268 ? -19.480 0.155 38.259 1.00 98.38 268 TYR A O 1
ATOM 1852 N N . VAL A 1 269 ? -17.835 -0.433 36.844 1.00 98.50 269 VAL A N 1
ATOM 1853 C CA . VAL A 1 269 ? -17.714 -1.830 37.276 1.00 98.50 269 VAL A CA 1
ATOM 1854 C C . VAL A 1 269 ? -16.298 -2.100 37.775 1.00 98.50 269 VAL A C 1
ATOM 1856 O O . VAL A 1 269 ? -15.366 -2.276 36.987 1.00 98.50 269 VAL A O 1
ATOM 1859 N N . SER A 1 270 ? -16.125 -2.123 39.096 1.00 97.44 270 SER A N 1
ATOM 1860 C CA . SER A 1 270 ? -14.796 -2.241 39.711 1.00 97.44 270 SER A CA 1
ATOM 1861 C C . SER A 1 270 ? -14.432 -3.662 40.123 1.00 97.44 270 SER A C 1
ATOM 1863 O O . SER A 1 270 ? -13.254 -3.998 40.128 1.00 97.44 270 SER A O 1
ATOM 1865 N N . GLY A 1 271 ? -15.408 -4.489 40.507 1.00 96.88 271 GLY A N 1
ATOM 1866 C CA . GLY A 1 271 ? -15.146 -5.805 41.095 1.00 96.88 271 GLY A CA 1
ATOM 1867 C C . GLY A 1 271 ? -14.783 -6.896 40.090 1.00 96.88 271 GLY A C 1
ATOM 1868 O O . GLY A 1 271 ? -15.266 -6.904 38.957 1.00 96.88 271 GLY A O 1
ATOM 1869 N N . ASP A 1 272 ? -14.002 -7.877 40.528 1.00 97.88 272 ASP A N 1
ATOM 1870 C CA . ASP A 1 272 ? -13.733 -9.080 39.738 1.00 97.88 272 ASP A CA 1
ATOM 1871 C C . ASP A 1 272 ? -15.032 -9.864 39.497 1.00 97.88 272 ASP A C 1
ATOM 1873 O O . ASP A 1 272 ? -15.834 -10.065 40.415 1.00 97.88 272 ASP A O 1
ATOM 1877 N N . GLY A 1 273 ? -15.260 -10.282 38.249 1.00 97.94 273 GLY A N 1
ATOM 1878 C CA . GLY A 1 273 ? -16.461 -11.003 37.814 1.00 97.94 273 GLY A CA 1
ATOM 1879 C C . GLY A 1 273 ? -17.778 -10.243 38.009 1.00 97.94 273 GLY A C 1
ATOM 1880 O O . GLY A 1 273 ? -18.838 -10.865 37.987 1.00 97.94 273 GLY A O 1
ATOM 1881 N N . SER A 1 274 ? -17.728 -8.931 38.255 1.00 98.50 274 SER A N 1
ATOM 1882 C CA . SER A 1 274 ? -18.926 -8.104 38.420 1.00 98.50 274 SER A CA 1
ATOM 1883 C C . SER A 1 274 ? -19.524 -7.692 37.072 1.00 98.50 274 SER A C 1
ATOM 1885 O O . SER A 1 274 ? -18.851 -7.694 36.039 1.00 98.50 274 SER A O 1
ATOM 1887 N N . PHE A 1 275 ? -20.812 -7.361 37.072 1.00 98.75 275 PHE A N 1
ATOM 1888 C CA . PHE A 1 275 ? -21.566 -7.015 35.873 1.00 98.75 275 PHE A CA 1
ATOM 1889 C C . PHE A 1 275 ? -22.369 -5.738 36.099 1.00 98.75 275 PHE A C 1
ATOM 1891 O O . PHE A 1 275 ? -23.106 -5.630 37.078 1.00 98.75 275 PHE A O 1
ATOM 1898 N N . ALA A 1 276 ? -22.322 -4.808 35.150 1.00 98.62 276 ALA A N 1
ATOM 1899 C CA . ALA A 1 276 ? -23.320 -3.761 35.052 1.00 98.62 276 ALA A CA 1
ATOM 1900 C C . ALA A 1 276 ? -23.835 -3.583 33.624 1.00 98.62 276 ALA A C 1
ATOM 1902 O O . ALA A 1 276 ? -23.068 -3.568 32.660 1.00 98.62 276 ALA A O 1
ATOM 1903 N N . GLY A 1 277 ? -25.154 -3.447 33.499 1.00 98.62 277 GLY A N 1
ATOM 1904 C CA . GLY A 1 277 ? -25.844 -3.384 32.215 1.00 98.62 277 GLY A CA 1
ATOM 1905 C C . GLY A 1 277 ? -26.944 -2.331 32.201 1.00 98.62 277 GLY A C 1
ATOM 1906 O O . GLY A 1 277 ? -27.815 -2.347 33.063 1.00 98.62 277 GLY A O 1
ATOM 1907 N N . GLY A 1 278 ? -26.949 -1.456 31.198 1.00 98.50 278 GLY A N 1
ATOM 1908 C CA . GLY A 1 278 ? -27.901 -0.353 31.061 1.00 98.50 278 GLY A CA 1
ATOM 1909 C C . GLY A 1 278 ? -27.216 1.007 31.189 1.00 98.50 278 GLY A C 1
ATOM 1910 O O . GLY A 1 278 ? -26.168 1.213 30.582 1.00 98.50 278 GLY A O 1
ATOM 1911 N N . ALA A 1 279 ? -27.808 1.943 31.927 1.00 98.38 279 ALA A N 1
ATOM 1912 C CA . ALA A 1 279 ? -27.307 3.315 32.019 1.00 98.38 279 ALA A CA 1
ATOM 1913 C C . ALA A 1 279 ? -27.096 3.762 33.466 1.00 98.38 279 ALA A C 1
ATOM 1915 O O . ALA A 1 279 ? -27.945 3.502 34.315 1.00 98.38 279 ALA A O 1
ATOM 1916 N N . ASP A 1 280 ? -26.002 4.471 33.727 1.00 98.25 280 ASP A N 1
ATOM 1917 C CA . ASP A 1 280 ? -25.615 5.033 35.027 1.00 98.25 280 ASP A CA 1
ATOM 1918 C C . ASP A 1 280 ? -25.486 4.014 36.177 1.00 98.25 280 ASP A C 1
ATOM 1920 O O . ASP A 1 280 ? -25.619 4.386 37.344 1.00 98.25 280 ASP A O 1
ATOM 1924 N N . ASN A 1 281 ? -25.263 2.726 35.898 1.00 98.62 281 ASN A N 1
ATOM 1925 C CA . ASN A 1 281 ? -25.169 1.728 36.966 1.00 98.62 281 ASN A CA 1
ATOM 1926 C C . ASN A 1 281 ? -23.771 1.684 37.592 1.00 98.62 281 ASN A C 1
ATOM 1928 O O . ASN A 1 281 ? -22.753 1.890 36.925 1.00 98.62 281 ASN A O 1
ATOM 1932 N N . ILE A 1 282 ? -23.733 1.350 38.879 1.00 98.56 282 ILE A N 1
ATOM 1933 C CA . ILE A 1 282 ? -22.523 1.271 39.691 1.00 98.56 282 ILE A CA 1
ATOM 1934 C C . ILE A 1 282 ? -22.465 -0.108 40.356 1.00 98.56 282 ILE A C 1
ATOM 1936 O O . ILE A 1 282 ? -23.369 -0.478 41.100 1.00 98.56 282 ILE A O 1
ATOM 1940 N N . ALA A 1 283 ? -21.394 -0.855 40.095 1.00 98.31 283 ALA A N 1
ATOM 1941 C CA . ALA A 1 283 ? -21.064 -2.137 40.716 1.00 98.31 283 ALA A CA 1
ATOM 1942 C C . ALA A 1 283 ? -19.650 -2.048 41.322 1.00 98.31 283 ALA A C 1
ATOM 1944 O O . ALA A 1 283 ? -18.650 -2.469 40.727 1.00 98.31 283 ALA A O 1
ATOM 1945 N N . ASN A 1 284 ? -19.552 -1.409 42.488 1.00 97.44 284 ASN A N 1
ATOM 1946 C CA . ASN A 1 284 ? -18.295 -1.124 43.184 1.00 97.44 284 ASN A CA 1
ATOM 1947 C C . ASN A 1 284 ? -18.529 -0.984 44.698 1.00 97.44 284 ASN A C 1
ATOM 1949 O O . ASN A 1 284 ? -19.656 -1.005 45.162 1.00 97.44 284 ASN A O 1
ATOM 1953 N N . ASN A 1 285 ? -17.476 -0.885 45.503 1.00 96.69 285 ASN A N 1
ATOM 1954 C CA . ASN A 1 285 ? -17.577 -0.963 46.965 1.00 96.69 285 ASN A CA 1
ATOM 1955 C C . ASN A 1 285 ? -17.889 0.372 47.666 1.00 96.69 285 ASN A C 1
ATOM 1957 O O . ASN A 1 285 ? -17.918 0.416 48.892 1.00 96.69 285 ASN A O 1
ATOM 1961 N N . ASP A 1 286 ? -18.079 1.463 46.926 1.00 95.38 286 ASP A N 1
ATOM 1962 C CA . ASP A 1 286 ? -18.297 2.795 47.509 1.00 95.38 286 ASP A CA 1
ATOM 1963 C C . ASP A 1 286 ? -19.519 3.538 46.945 1.00 95.38 286 ASP A C 1
ATOM 1965 O O . ASP A 1 286 ? -19.866 4.607 47.445 1.00 95.38 286 ASP A O 1
ATOM 1969 N N . GLY A 1 287 ? -20.190 2.982 45.933 1.00 95.69 287 GLY A N 1
ATOM 1970 C CA . GLY A 1 287 ? -21.373 3.576 45.314 1.00 95.69 287 GLY A CA 1
ATOM 1971 C C . GLY A 1 287 ? -21.079 4.827 44.487 1.00 95.69 287 GLY A C 1
ATOM 1972 O O . GLY A 1 287 ? -21.998 5.584 44.178 1.00 95.69 287 GLY A O 1
ATOM 1973 N N . THR A 1 288 ? -19.816 5.084 44.140 1.00 95.75 288 THR A N 1
ATOM 1974 C CA . THR A 1 288 ? -19.408 6.290 43.410 1.00 95.75 288 THR A CA 1
ATOM 1975 C C . THR A 1 288 ? -19.154 6.011 41.931 1.00 95.75 288 THR A C 1
ATOM 1977 O O . THR A 1 288 ? -18.888 4.886 41.529 1.00 95.75 288 THR A O 1
ATOM 1980 N N . GLN A 1 289 ? -19.161 7.045 41.089 1.00 96.19 289 GLN A N 1
ATOM 1981 C CA . GLN A 1 289 ? -18.746 6.944 39.679 1.00 96.19 289 GLN A CA 1
ATOM 1982 C C . GLN A 1 289 ? -17.214 6.982 39.533 1.00 96.19 289 GLN A C 1
ATOM 1984 O O . GLN A 1 289 ? -16.662 7.703 38.702 1.00 96.19 289 GLN A O 1
ATOM 1989 N N . THR A 1 290 ? -16.511 6.256 40.400 1.00 93.00 290 THR A N 1
ATOM 1990 C CA . THR A 1 290 ? -15.053 6.141 40.379 1.00 93.00 290 THR A CA 1
ATOM 1991 C C . THR A 1 290 ? -14.652 4.687 40.202 1.00 93.00 290 THR A C 1
ATOM 1993 O O . THR A 1 290 ? -15.367 3.770 40.605 1.00 93.00 290 THR A O 1
ATOM 1996 N N . ILE A 1 291 ? -13.500 4.474 39.574 1.00 90.00 291 ILE A N 1
ATOM 1997 C CA . ILE A 1 291 ? -12.993 3.149 39.236 1.00 90.00 291 ILE A CA 1
ATOM 1998 C C . ILE A 1 291 ? -11.561 3.049 39.721 1.00 90.00 291 ILE A C 1
ATOM 2000 O O . ILE A 1 291 ? -10.673 3.741 39.224 1.00 90.00 291 ILE A O 1
ATOM 2004 N N . THR A 1 292 ? -11.345 2.207 40.724 1.00 89.25 292 THR A N 1
ATOM 2005 C CA . THR A 1 292 ? -10.030 1.982 41.316 1.00 89.25 292 THR A CA 1
ATOM 2006 C C . THR A 1 292 ? -9.904 0.531 41.766 1.00 89.25 292 THR A C 1
ATOM 2008 O O . THR A 1 292 ? -10.896 -0.143 42.037 1.00 89.25 292 THR A O 1
ATOM 2011 N N . ALA A 1 293 ? -8.675 0.054 41.960 1.00 88.06 293 ALA A N 1
ATOM 2012 C CA . ALA A 1 293 ? -8.456 -1.230 42.626 1.00 88.06 293 ALA A CA 1
ATOM 2013 C C . ALA A 1 293 ? -8.977 -1.263 44.077 1.00 88.06 293 ALA A C 1
ATOM 2015 O O . ALA A 1 293 ? -9.149 -2.341 44.633 1.00 88.06 293 ALA A O 1
ATOM 2016 N N . ALA A 1 294 ? -9.216 -0.106 44.703 1.00 91.25 294 ALA A N 1
ATOM 2017 C CA . ALA A 1 294 ? -9.647 -0.020 46.095 1.00 91.25 294 ALA A CA 1
ATOM 2018 C C . ALA A 1 294 ? -11.166 -0.166 46.272 1.00 91.25 294 ALA A C 1
ATOM 2020 O O . ALA A 1 294 ? -11.613 -0.515 47.363 1.00 91.25 294 ALA A O 1
ATOM 2021 N N . ASN A 1 295 ? -11.964 0.073 45.226 1.00 94.81 295 ASN A N 1
ATOM 2022 C CA . ASN A 1 295 ? -13.422 0.018 45.310 1.00 94.81 295 ASN A CA 1
ATOM 2023 C C . ASN A 1 295 ? -14.024 -1.223 44.635 1.00 94.81 295 ASN A C 1
ATOM 2025 O O . ASN A 1 295 ? -15.105 -1.170 44.063 1.00 94.81 295 ASN A O 1
ATOM 2029 N N . GLN A 1 296 ? -13.356 -2.370 44.720 1.00 96.62 296 GLN A N 1
ATOM 2030 C CA . GLN A 1 296 ? -13.852 -3.617 44.133 1.00 96.62 296 GLN A CA 1
ATOM 2031 C C . GLN A 1 296 ? -15.043 -4.204 44.905 1.00 96.62 296 GLN A C 1
ATOM 2033 O O . GLN A 1 296 ? -14.944 -4.488 46.097 1.00 96.62 296 GLN A O 1
ATOM 2038 N N . ALA A 1 297 ? -16.146 -4.465 44.201 1.00 97.44 297 ALA A N 1
ATOM 2039 C CA . ALA A 1 297 ? -17.274 -5.256 44.691 1.00 97.44 297 ALA A CA 1
ATOM 2040 C C . ALA A 1 297 ? -17.384 -6.551 43.873 1.00 97.44 297 ALA A C 1
ATOM 2042 O O . ALA A 1 297 ? -18.090 -6.618 42.868 1.00 97.44 297 ALA A O 1
ATOM 2043 N N . ASN A 1 298 ? -16.611 -7.570 44.256 1.00 97.81 298 ASN A N 1
ATOM 2044 C CA . ASN A 1 298 ? -16.486 -8.800 43.466 1.00 97.81 298 ASN A CA 1
ATOM 2045 C C . ASN A 1 298 ? -17.838 -9.500 43.296 1.00 97.81 298 ASN A C 1
ATOM 2047 O O . ASN A 1 298 ? -18.572 -9.683 44.266 1.00 97.81 298 ASN A O 1
ATOM 2051 N N . GLY A 1 299 ? -18.163 -9.894 42.066 1.00 98.06 299 GLY A N 1
ATOM 2052 C CA . GLY A 1 299 ? -19.435 -10.533 41.722 1.00 98.06 299 GLY A CA 1
ATOM 2053 C C . GLY A 1 299 ? -20.680 -9.657 41.905 1.00 98.06 299 GLY A C 1
ATOM 2054 O O . GLY A 1 299 ? -21.781 -10.198 41.888 1.00 98.06 299 GLY A O 1
ATOM 2055 N N . ALA A 1 300 ? -20.536 -8.342 42.107 1.00 98.69 300 ALA A N 1
ATOM 2056 C CA . ALA A 1 300 ? -21.681 -7.439 42.169 1.00 98.69 300 ALA A CA 1
ATOM 2057 C C . ALA A 1 300 ? -22.395 -7.346 40.811 1.00 98.69 300 ALA A C 1
ATOM 2059 O O . ALA A 1 300 ? -21.760 -7.425 39.757 1.00 98.69 300 ALA A O 1
ATOM 2060 N N . VAL A 1 301 ? -23.713 -7.164 40.828 1.00 98.88 301 VAL A N 1
ATOM 2061 C CA . VAL A 1 301 ? -24.551 -7.083 39.628 1.00 98.88 301 VAL A CA 1
ATOM 2062 C C . VAL A 1 301 ? -25.450 -5.855 39.711 1.00 98.88 301 VAL A C 1
ATOM 2064 O O . VAL A 1 301 ? -26.281 -5.773 40.608 1.00 98.88 301 VAL A O 1
ATOM 2067 N N . ALA A 1 302 ? -25.330 -4.925 38.763 1.00 98.75 302 ALA A N 1
ATOM 2068 C CA . ALA A 1 302 ? -26.169 -3.727 38.683 1.00 98.75 302 ALA A CA 1
ATOM 2069 C C . ALA A 1 302 ? -26.816 -3.594 37.292 1.00 98.75 302 ALA A C 1
ATOM 2071 O O . ALA A 1 302 ? -26.137 -3.305 36.309 1.00 98.75 302 ALA A O 1
ATOM 2072 N N . ILE A 1 303 ? -28.125 -3.823 37.170 1.00 98.75 303 ILE A N 1
ATOM 2073 C CA . ILE A 1 303 ? -28.799 -3.905 35.862 1.00 98.75 303 ILE A CA 1
ATOM 2074 C C . ILE A 1 303 ? -30.015 -2.983 35.796 1.00 98.75 303 ILE A C 1
ATOM 2076 O O . ILE A 1 303 ? -30.943 -3.102 36.593 1.00 98.75 303 ILE A O 1
ATOM 2080 N N . GLY A 1 304 ? -30.043 -2.116 34.785 1.00 98.62 304 GLY A N 1
ATOM 2081 C CA . GLY A 1 304 ? -31.143 -1.207 34.474 1.00 98.62 304 GLY A CA 1
ATOM 2082 C C . GLY A 1 304 ? -30.686 0.248 34.422 1.00 98.62 304 GLY A C 1
ATOM 2083 O O . GLY A 1 304 ? -29.750 0.558 33.684 1.00 98.62 304 GLY A O 1
ATOM 2084 N N . ASN A 1 305 ? -31.352 1.150 35.146 1.00 98.50 305 ASN A N 1
ATOM 2085 C CA . ASN A 1 305 ? -30.992 2.568 35.158 1.00 98.50 305 ASN A CA 1
ATOM 2086 C C . ASN A 1 305 ? -30.605 3.050 36.557 1.00 98.50 305 ASN A C 1
ATOM 2088 O O . ASN A 1 305 ? -31.420 3.000 37.473 1.00 98.50 305 ASN A O 1
ATOM 2092 N N . ARG A 1 306 ? -29.393 3.590 36.703 1.00 98.38 306 ARG A N 1
ATOM 2093 C CA . ARG A 1 306 ? -28.938 4.278 37.915 1.00 98.38 306 ARG A CA 1
ATOM 2094 C C . ARG A 1 306 ? -28.949 3.398 39.173 1.00 98.38 306 ARG A C 1
ATOM 2096 O O . ARG A 1 306 ? -29.202 3.892 40.269 1.00 98.38 306 ARG A O 1
ATOM 2103 N N . ASN A 1 307 ? -28.719 2.095 39.014 1.00 98.69 307 ASN A N 1
ATOM 2104 C CA . ASN A 1 307 ? -28.656 1.158 40.134 1.00 98.69 307 ASN A CA 1
ATOM 2105 C C . ASN A 1 307 ? -27.287 1.186 40.814 1.00 98.69 307 ASN A C 1
ATOM 2107 O O . ASN A 1 307 ? -26.271 1.457 40.173 1.00 98.69 307 ASN A O 1
ATOM 2111 N N . ILE A 1 308 ? -27.267 0.853 42.100 1.00 98.62 308 ILE A N 1
ATOM 2112 C CA . ILE A 1 308 ? -26.067 0.834 42.934 1.00 98.62 308 ILE A CA 1
ATOM 2113 C C . ILE A 1 308 ? -25.974 -0.532 43.621 1.00 98.62 308 ILE A C 1
ATOM 2115 O O . ILE A 1 308 ? -26.808 -0.871 44.455 1.00 98.62 308 ILE A O 1
ATOM 2119 N N . ALA A 1 309 ? -24.964 -1.321 43.263 1.00 98.62 309 ALA A N 1
ATOM 2120 C CA . ALA A 1 309 ? -24.625 -2.591 43.895 1.00 98.62 309 ALA A CA 1
ATOM 2121 C C . ALA A 1 309 ? -23.280 -2.442 44.624 1.00 98.62 309 ALA A C 1
ATOM 2123 O O . ALA A 1 309 ? -22.215 -2.449 44.000 1.00 98.62 309 ALA A O 1
ATOM 2124 N N . ILE A 1 310 ? -23.353 -2.255 45.944 1.00 97.75 310 ILE A N 1
ATOM 2125 C CA . ILE A 1 310 ? -22.221 -2.076 46.851 1.00 97.75 310 ILE A CA 1
ATOM 2126 C C . ILE A 1 310 ? -21.920 -3.357 47.606 1.00 97.75 310 ILE A C 1
ATOM 2128 O O . ILE A 1 310 ? -22.772 -3.950 48.261 1.00 97.75 310 ILE A O 1
ATOM 2132 N N . GLY A 1 311 ? -20.645 -3.731 47.587 1.00 94.81 311 GLY A N 1
ATOM 2133 C CA . GLY A 1 311 ? -20.130 -4.878 48.317 1.00 94.81 311 GLY A CA 1
ATOM 2134 C C . GLY A 1 311 ? -20.200 -6.175 47.518 1.00 94.81 311 GLY A C 1
ATOM 2135 O O . GLY A 1 311 ? -20.910 -6.306 46.520 1.00 94.81 311 GLY A O 1
ATOM 2136 N N . GLN A 1 312 ? -19.402 -7.143 47.961 1.00 96.75 312 GLN A N 1
ATOM 2137 C CA . GLN A 1 312 ? -19.253 -8.440 47.304 1.00 96.75 312 GLN A CA 1
ATOM 2138 C C . GLN A 1 312 ? -20.613 -9.137 47.134 1.00 96.75 312 GLN A C 1
ATOM 2140 O O . GLN A 1 312 ? -21.420 -9.164 48.062 1.00 96.75 312 GLN A O 1
ATOM 2145 N N . GLY A 1 313 ? -20.862 -9.674 45.936 1.00 97.81 313 GLY A N 1
ATOM 2146 C CA . GLY A 1 313 ? -22.058 -10.452 45.604 1.00 97.81 313 GLY A CA 1
ATOM 2147 C C . GLY A 1 313 ? -23.386 -9.694 45.683 1.00 97.81 313 GLY A C 1
ATOM 2148 O O . GLY A 1 313 ? -24.435 -10.333 45.667 1.00 97.81 313 GLY A O 1
ATOM 2149 N N . SER A 1 314 ? -23.363 -8.364 45.806 1.00 98.75 314 SER A N 1
ATOM 2150 C CA . SER A 1 314 ? -24.581 -7.553 45.849 1.00 98.75 314 SER A CA 1
ATOM 2151 C C . SER A 1 314 ? -25.298 -7.541 44.496 1.00 98.75 314 SER A C 1
ATOM 2153 O O . SER A 1 314 ? -24.667 -7.607 43.441 1.00 98.75 314 SER A O 1
ATOM 2155 N N . VAL A 1 315 ? -26.628 -7.458 44.504 1.00 98.81 315 VAL A N 1
ATOM 2156 C CA . VAL A 1 315 ? -27.447 -7.447 43.284 1.00 98.81 315 VAL A CA 1
ATOM 2157 C C . VAL A 1 315 ? -28.450 -6.306 43.346 1.00 98.81 315 VAL A C 1
ATOM 2159 O O . VAL A 1 315 ? -29.340 -6.322 44.187 1.00 98.81 315 VAL A O 1
ATOM 2162 N N . ALA A 1 316 ? -28.352 -5.352 42.427 1.00 98.81 316 ALA A N 1
ATOM 2163 C CA . ALA A 1 316 ? -29.319 -4.281 42.228 1.00 98.81 316 ALA A CA 1
ATOM 2164 C C . ALA A 1 316 ? -29.910 -4.369 40.811 1.00 98.81 316 ALA A C 1
ATOM 2166 O O . ALA A 1 316 ? -29.200 -4.210 39.818 1.00 98.81 316 ALA A O 1
ATOM 2167 N N . LEU A 1 317 ? -31.209 -4.640 40.696 1.00 98.69 317 LEU A N 1
ATOM 2168 C CA . LEU A 1 317 ? -31.896 -4.786 39.408 1.00 98.69 317 LEU A CA 1
ATOM 2169 C C . LEU A 1 317 ? -33.193 -3.972 39.402 1.00 98.69 317 LEU A C 1
ATOM 2171 O O . LEU A 1 317 ? -34.094 -4.217 40.203 1.00 98.69 317 LEU A O 1
ATOM 2175 N N . GLY A 1 318 ? -33.305 -3.040 38.455 1.00 98.31 318 GLY A N 1
ATOM 2176 C CA . GLY A 1 318 ? -34.445 -2.134 38.340 1.00 98.31 318 GLY A CA 1
ATOM 2177 C C . GLY A 1 318 ? -34.039 -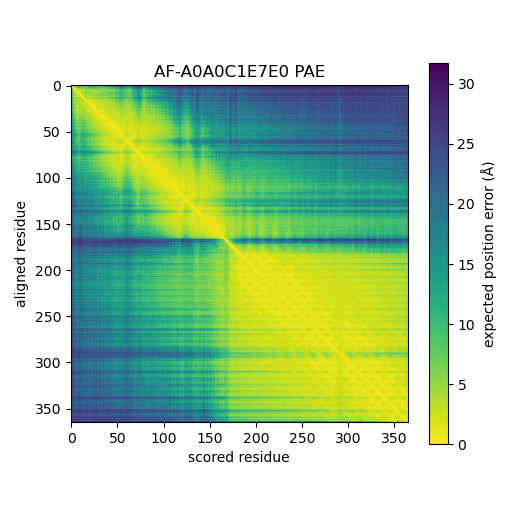0.742 37.867 1.00 98.31 318 GLY A C 1
ATOM 2178 O O . GLY A 1 318 ? -33.191 -0.591 36.984 1.00 98.31 318 GLY A O 1
ATOM 2179 N N . ALA A 1 319 ? -34.670 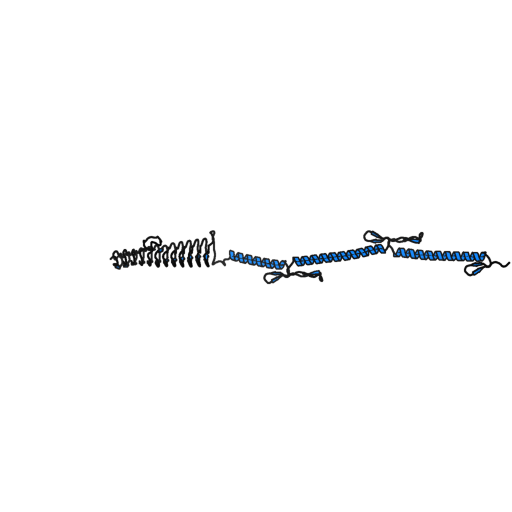0.279 38.435 1.00 98.31 319 ALA A N 1
ATOM 2180 C CA . ALA A 1 319 ? -34.261 1.662 38.264 1.00 98.31 319 ALA A CA 1
ATOM 2181 C C . ALA A 1 319 ? -34.047 2.281 39.643 1.00 98.31 319 ALA A C 1
ATOM 2183 O O . ALA A 1 319 ? -34.891 2.149 40.526 1.00 98.31 319 ALA A O 1
ATOM 2184 N N . THR A 1 320 ? -32.906 2.933 39.852 1.00 98.38 320 THR A N 1
ATOM 2185 C CA . THR A 1 320 ? -32.509 3.522 41.142 1.00 98.38 320 THR A CA 1
ATOM 2186 C C . THR A 1 320 ? -32.505 2.539 42.326 1.00 98.38 320 THR A C 1
ATOM 2188 O O . THR A 1 320 ? -32.577 2.964 43.479 1.00 98.38 320 THR A O 1
ATOM 2191 N N . SER A 1 321 ? -32.412 1.230 42.065 1.00 98.69 321 SER A N 1
ATOM 2192 C CA . SER A 1 321 ? -32.314 0.192 43.096 1.00 98.69 321 SER A CA 1
ATOM 2193 C C . SER A 1 321 ? -30.939 0.228 43.765 1.00 98.69 321 SER A C 1
ATOM 2195 O O . SER A 1 321 ? -29.927 0.454 43.099 1.00 98.69 321 SER A O 1
ATOM 2197 N N . GLN A 1 322 ? -30.887 -0.024 45.071 1.00 98.62 322 GLN A N 1
ATOM 2198 C CA . GLN A 1 322 ? -29.670 0.068 45.875 1.00 98.62 322 GLN A CA 1
ATOM 2199 C C . GLN A 1 322 ? -29.484 -1.169 46.755 1.00 98.62 322 GLN A C 1
ATOM 2201 O O . GLN A 1 322 ? -30.217 -1.376 47.718 1.00 98.62 322 GLN A O 1
ATOM 2206 N N . ALA A 1 323 ? -28.477 -1.979 46.455 1.00 98.69 323 ALA A N 1
ATOM 2207 C CA . ALA A 1 323 ? -27.990 -3.034 47.332 1.00 98.69 323 ALA A CA 1
ATOM 2208 C C . ALA A 1 323 ? -26.708 -2.527 48.003 1.00 98.69 323 ALA A C 1
ATOM 2210 O O . ALA A 1 323 ? -25.638 -2.614 47.420 1.00 98.69 323 ALA A O 1
ATOM 2211 N N . ASN A 1 324 ? -26.810 -1.942 49.198 1.00 97.94 324 ASN A N 1
ATOM 2212 C CA . ASN A 1 324 ? -25.751 -1.117 49.794 1.00 97.94 324 ASN A CA 1
ATOM 2213 C C . ASN A 1 324 ? -24.738 -1.894 50.666 1.00 97.94 324 ASN A C 1
ATOM 2215 O O . ASN A 1 324 ? -23.949 -1.284 51.389 1.00 97.94 324 ASN A O 1
ATOM 2219 N N . ALA A 1 325 ? -24.754 -3.229 50.636 1.00 97.25 325 ALA A N 1
ATOM 2220 C CA . ALA A 1 325 ? -23.885 -4.067 51.458 1.00 97.25 325 ALA A CA 1
ATOM 2221 C C . ALA A 1 325 ? -23.599 -5.438 50.822 1.00 97.25 325 ALA A C 1
ATOM 2223 O O . ALA A 1 325 ? -24.311 -5.907 49.934 1.00 97.25 325 ALA A O 1
ATOM 2224 N N . ALA A 1 326 ? -22.576 -6.128 51.338 1.00 97.44 326 ALA A N 1
ATOM 2225 C CA . ALA A 1 326 ? -22.209 -7.465 50.875 1.00 97.44 326 ALA A CA 1
ATOM 2226 C C . ALA A 1 326 ? -23.390 -8.453 50.963 1.00 97.44 326 ALA A C 1
ATOM 2228 O O . ALA A 1 326 ? -24.076 -8.540 51.987 1.00 97.44 326 ALA A O 1
ATOM 2229 N N . GLY A 1 327 ? -23.624 -9.186 49.874 1.00 97.38 327 GLY A N 1
ATOM 2230 C CA . GLY A 1 327 ? -24.729 -10.135 49.726 1.00 97.38 327 GLY A CA 1
ATOM 2231 C C . GLY A 1 327 ? -26.128 -9.509 49.697 1.00 97.38 327 GLY A C 1
ATOM 2232 O O . GLY A 1 327 ? -27.107 -10.252 49.711 1.00 97.38 327 GLY A O 1
ATOM 2233 N N . ALA A 1 328 ? -26.254 -8.178 49.696 1.00 98.56 328 ALA A N 1
ATOM 2234 C CA . ALA A 1 328 ? -27.552 -7.518 49.630 1.00 98.56 328 ALA A CA 1
ATOM 2235 C C . ALA A 1 328 ? -28.192 -7.688 48.243 1.00 98.56 328 ALA A C 1
ATOM 2237 O O . ALA A 1 328 ? -27.510 -7.648 47.219 1.00 98.56 328 ALA A O 1
ATOM 2238 N N . VAL A 1 329 ? -29.513 -7.840 48.205 1.00 98.69 329 VAL A N 1
ATOM 2239 C CA . VAL A 1 329 ? -30.297 -7.978 46.974 1.00 98.69 329 VAL A CA 1
ATOM 2240 C C . VAL A 1 329 ? -31.409 -6.939 46.983 1.00 98.69 329 VAL A C 1
ATOM 2242 O O . VAL A 1 329 ? -32.266 -6.957 47.859 1.00 98.69 329 VAL A O 1
ATOM 2245 N N . ALA A 1 330 ? -31.417 -6.054 45.994 1.00 98.75 330 ALA A N 1
ATOM 2246 C CA . ALA A 1 330 ? -32.452 -5.061 45.752 1.00 98.75 330 ALA A CA 1
ATOM 2247 C C . ALA A 1 330 ? -33.025 -5.258 44.343 1.00 98.75 330 ALA A C 1
ATOM 2249 O O . ALA A 1 330 ? -32.371 -4.978 43.338 1.00 98.75 330 ALA A O 1
ATOM 2250 N N . LEU A 1 331 ? -34.256 -5.759 44.266 1.00 98.56 331 LEU A N 1
ATOM 2251 C CA . LEU A 1 331 ? -34.952 -6.041 43.015 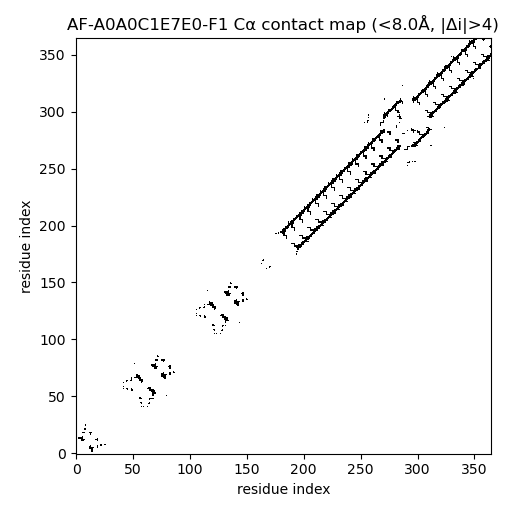1.00 98.56 331 LEU A CA 1
ATOM 2252 C C . LEU A 1 331 ? -36.238 -5.220 42.929 1.00 98.56 331 LEU A C 1
ATOM 2254 O O . LEU A 1 331 ? -37.214 -5.524 43.611 1.00 98.56 331 LEU A O 1
ATOM 2258 N N . GLY A 1 332 ? -36.261 -4.222 42.050 1.00 98.00 332 GLY A N 1
ATOM 2259 C CA . GLY A 1 332 ? -37.417 -3.360 41.806 1.00 98.00 332 GLY A CA 1
ATOM 2260 C C . GLY A 1 332 ? -37.060 -1.878 41.798 1.00 98.00 332 GLY A C 1
ATOM 2261 O O . GLY A 1 332 ? -36.095 -1.455 42.430 1.00 98.00 332 GLY A O 1
ATOM 2262 N N . ASP A 1 333 ? -37.852 -1.078 41.083 1.00 98.44 333 ASP A N 1
ATOM 2263 C CA . ASP A 1 333 ? -37.693 0.380 41.033 1.00 98.44 333 ASP A CA 1
ATOM 2264 C C . ASP A 1 333 ? -37.652 0.982 42.443 1.00 98.44 333 ASP A C 1
ATOM 2266 O O . ASP A 1 333 ? -38.574 0.757 43.227 1.00 98.44 333 ASP A O 1
ATOM 2270 N N . THR A 1 334 ? -36.591 1.721 42.767 1.00 98.31 334 THR A N 1
ATOM 2271 C CA . THR A 1 334 ? -36.308 2.324 44.085 1.00 98.31 334 THR A CA 1
ATOM 2272 C C . THR A 1 334 ? -36.183 1.339 45.263 1.00 98.31 334 THR A C 1
ATOM 2274 O O . THR A 1 334 ? -36.230 1.764 46.414 1.00 98.31 334 THR A O 1
ATOM 2277 N N . ALA A 1 335 ? -36.020 0.029 45.028 1.00 98.69 335 ALA A N 1
ATOM 2278 C CA . ALA A 1 335 ? -35.777 -0.946 46.101 1.00 98.69 335 ALA A CA 1
ATOM 2279 C C . ALA A 1 335 ? -34.433 -0.678 46.803 1.00 98.69 335 ALA A C 1
ATOM 2281 O O . ALA A 1 335 ? -33.434 -0.432 46.129 1.00 98.69 335 ALA A O 1
ATOM 2282 N N . ILE A 1 336 ? -34.381 -0.763 48.134 1.00 98.62 336 ILE A N 1
ATOM 2283 C CA . ILE A 1 336 ? -33.181 -0.486 48.935 1.00 98.62 336 ILE A CA 1
ATOM 2284 C C . ILE A 1 336 ? -32.946 -1.617 49.940 1.00 98.62 336 ILE A C 1
ATOM 2286 O O . ILE A 1 336 ? -33.773 -1.863 50.813 1.00 98.62 336 ILE A O 1
ATOM 2290 N N . ALA A 1 337 ? -31.782 -2.258 49.872 1.00 98.44 337 ALA A N 1
ATOM 2291 C CA . ALA A 1 337 ? -31.277 -3.176 50.886 1.00 98.44 337 ALA A CA 1
ATOM 2292 C C . ALA A 1 337 ? -30.000 -2.596 51.512 1.00 98.44 337 ALA A C 1
ATOM 2294 O O . ALA A 1 337 ? -28.933 -2.637 50.903 1.00 98.44 337 ALA A O 1
ATOM 2295 N N . ASN A 1 338 ? -30.108 -2.023 52.717 1.00 96.75 338 ASN A N 1
ATOM 2296 C CA . ASN A 1 338 ? -29.022 -1.264 53.360 1.00 96.75 338 ASN A CA 1
ATOM 2297 C C . ASN A 1 338 ? -28.009 -2.111 54.138 1.00 96.75 338 ASN A C 1
ATOM 2299 O O . ASN A 1 338 ? -26.992 -1.601 54.606 1.00 96.75 338 ASN A O 1
ATOM 2303 N N . THR A 1 339 ? -28.294 -3.392 54.306 1.00 95.62 339 THR A N 1
ATOM 2304 C CA . THR A 1 339 ? -27.618 -4.261 55.265 1.00 95.62 339 THR A CA 1
ATOM 2305 C C . THR A 1 339 ? -27.111 -5.537 54.623 1.00 95.62 339 THR A C 1
ATOM 2307 O O . THR A 1 339 ? -27.597 -5.984 53.582 1.00 95.62 339 THR A O 1
ATOM 2310 N N . ALA A 1 340 ? -26.107 -6.142 55.261 1.00 96.38 340 ALA A N 1
ATOM 2311 C CA . ALA A 1 340 ? -25.501 -7.365 54.760 1.00 96.38 340 ALA A CA 1
ATOM 2312 C C . ALA A 1 340 ? -26.542 -8.492 54.681 1.00 96.38 340 ALA A C 1
ATOM 2314 O O . ALA A 1 340 ? -27.266 -8.759 55.649 1.00 96.38 340 ALA A O 1
ATOM 2315 N N . ASN A 1 341 ? -26.581 -9.174 53.535 1.00 97.25 341 ASN A N 1
ATOM 2316 C CA . ASN A 1 341 ? -27.550 -10.230 53.217 1.00 97.25 341 ASN A CA 1
ATOM 2317 C C . ASN A 1 341 ? -29.028 -9.794 53.306 1.00 97.25 341 ASN A C 1
ATOM 2319 O O . ASN A 1 341 ? -29.902 -10.645 53.480 1.00 97.25 341 ASN A O 1
ATOM 2323 N N . GLY A 1 342 ? -29.313 -8.491 53.248 1.00 98.00 342 GLY A N 1
ATOM 2324 C CA . GLY A 1 342 ? -30.677 -7.979 53.181 1.00 98.00 342 GLY A CA 1
ATOM 2325 C C . GLY A 1 342 ? -31.298 -8.216 51.802 1.00 98.00 342 GLY A C 1
ATOM 2326 O O . GLY A 1 342 ? -30.616 -8.054 50.792 1.00 98.00 342 GLY A O 1
ATOM 2327 N N . VAL A 1 343 ? -32.579 -8.585 51.739 1.00 98.50 343 VAL A N 1
ATOM 2328 C CA . VAL A 1 343 ? -33.284 -8.864 50.474 1.00 98.50 343 VAL A CA 1
ATOM 2329 C C . VAL A 1 343 ? -34.535 -7.995 50.354 1.00 98.50 343 VAL A C 1
ATOM 2331 O O . VAL A 1 343 ? -35.559 -8.284 50.966 1.00 98.50 343 VAL A O 1
ATOM 2334 N N . ALA A 1 344 ? -34.460 -6.941 49.547 1.00 98.62 344 ALA A N 1
ATOM 2335 C CA . ALA A 1 344 ? -35.575 -6.075 49.183 1.00 98.62 344 ALA A CA 1
ATOM 2336 C C . ALA A 1 344 ? -36.119 -6.483 47.804 1.00 98.62 344 ALA A C 1
ATOM 2338 O O . ALA A 1 344 ? -35.460 -6.287 46.782 1.00 98.62 344 ALA A O 1
ATOM 2339 N N . LEU A 1 345 ? -37.320 -7.061 47.764 1.00 98.12 345 LEU A N 1
ATOM 2340 C CA . LEU A 1 345 ? -37.953 -7.575 46.548 1.00 98.12 345 LEU A CA 1
ATOM 2341 C C . LEU A 1 345 ? -39.296 -6.869 46.299 1.00 98.12 345 LEU A C 1
ATOM 2343 O O . LEU A 1 345 ? -40.321 -7.234 46.869 1.00 98.12 345 LEU A O 1
ATOM 2347 N N . GLY A 1 346 ? -39.303 -5.872 45.419 1.00 97.81 346 GLY A N 1
ATOM 2348 C CA . GLY A 1 346 ? -40.472 -5.064 45.067 1.00 97.81 346 GLY A CA 1
ATOM 2349 C C . GLY A 1 346 ? -40.120 -3.588 44.884 1.00 97.81 346 GLY A C 1
ATOM 2350 O O . GLY A 1 346 ? -39.124 -3.106 45.414 1.00 97.81 346 GLY A O 1
ATOM 2351 N N . SER A 1 347 ? -40.941 -2.848 44.130 1.00 98.38 347 SER A N 1
ATOM 2352 C CA . SER A 1 347 ? -40.735 -1.402 43.9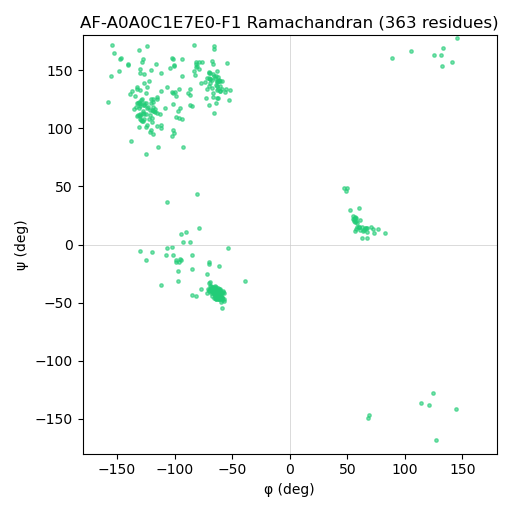67 1.00 98.38 347 SER A CA 1
ATOM 2353 C C . SER A 1 347 ? -40.868 -0.687 45.314 1.00 98.38 347 SER A C 1
ATOM 2355 O O . SER A 1 347 ? -41.856 -0.887 46.021 1.00 98.38 347 SER A O 1
ATOM 2357 N N . GLY A 1 348 ? -39.857 0.094 45.693 1.00 97.69 348 GLY A N 1
ATOM 2358 C CA . GLY A 1 348 ? -39.789 0.783 46.982 1.00 97.69 348 GLY A CA 1
ATOM 2359 C C . GLY A 1 348 ? -39.673 -0.135 48.205 1.00 97.69 348 GLY A C 1
ATOM 2360 O O . GLY A 1 348 ? -39.908 0.331 49.317 1.00 97.69 348 GLY A O 1
ATOM 2361 N N . ALA A 1 349 ? -39.361 -1.427 48.035 1.00 98.50 349 ALA A N 1
ATOM 2362 C CA . ALA A 1 349 ? -39.078 -2.310 49.167 1.00 98.50 349 ALA A CA 1
ATOM 2363 C C . ALA A 1 349 ? -37.828 -1.823 49.924 1.00 98.50 349 ALA A C 1
ATOM 2365 O O . ALA A 1 349 ? -36.858 -1.406 49.292 1.00 98.50 349 ALA A O 1
ATOM 2366 N N . TYR A 1 350 ? -37.838 -1.885 51.255 1.00 98.50 350 TYR A N 1
ATOM 2367 C CA . TYR A 1 350 ? -36.803 -1.298 52.106 1.00 98.50 350 TYR A CA 1
ATOM 2368 C C . TYR A 1 350 ? -36.351 -2.268 53.203 1.00 98.50 350 TYR A C 1
ATOM 2370 O O . TYR A 1 350 ? -37.143 -2.652 54.053 1.00 98.50 350 TYR A O 1
ATOM 2378 N N . VAL A 1 351 ? -35.073 -2.646 53.209 1.00 98.44 351 VAL A N 1
ATOM 2379 C CA . VAL A 1 351 ? -34.477 -3.529 54.226 1.00 98.44 351 VAL A CA 1
ATOM 2380 C C . VAL A 1 351 ? -33.425 -2.770 55.026 1.00 98.44 351 VAL A C 1
ATOM 2382 O O . VAL A 1 351 ? -32.496 -2.189 54.456 1.00 98.44 351 VAL A O 1
ATOM 2385 N N . SER A 1 352 ? -33.568 -2.795 56.350 1.00 97.19 352 SER A N 1
ATOM 2386 C CA . SER A 1 352 ? -32.717 -2.092 57.319 1.00 97.19 352 SER A CA 1
ATOM 2387 C C . SER A 1 352 ? -32.108 -2.991 58.397 1.00 97.19 352 SER A C 1
ATOM 2389 O O . SER A 1 352 ? -31.178 -2.574 59.087 1.00 97.19 352 SER A O 1
ATOM 2391 N N . GLY A 1 353 ? -32.598 -4.220 58.533 1.00 93.75 353 GLY A N 1
ATOM 2392 C CA . GLY A 1 353 ? -32.072 -5.267 59.393 1.00 93.75 353 GLY A CA 1
ATOM 2393 C C . GLY A 1 353 ? -31.100 -6.179 58.647 1.00 93.75 353 GLY A C 1
ATOM 2394 O O . GLY A 1 353 ? -31.258 -6.476 57.463 1.00 93.75 353 GLY A O 1
ATOM 2395 N N . ASN A 1 354 ? -30.058 -6.656 59.328 1.00 94.50 354 ASN A N 1
ATOM 2396 C CA . ASN A 1 354 ? -29.176 -7.687 58.768 1.00 94.50 354 ASN A CA 1
ATOM 2397 C C . ASN A 1 354 ? -29.966 -8.977 58.512 1.00 94.50 354 ASN A C 1
ATOM 2399 O O . ASN A 1 354 ? -30.843 -9.327 59.303 1.00 94.50 354 ASN A O 1
ATOM 2403 N N . ASN A 1 355 ? -29.639 -9.697 57.432 1.00 96.88 355 ASN A N 1
ATOM 2404 C CA . ASN A 1 355 ? -30.262 -10.988 57.092 1.00 96.88 355 ASN A CA 1
ATOM 2405 C C . ASN A 1 355 ? -31.800 -10.951 56.976 1.00 96.88 355 ASN A C 1
ATOM 2407 O O . ASN A 1 355 ? -32.457 -11.981 57.132 1.00 96.88 355 ASN A O 1
ATOM 2411 N N . SER A 1 356 ? -32.371 -9.772 56.746 1.00 97.62 356 SER A N 1
ATOM 2412 C CA . SER A 1 356 ? -33.815 -9.552 56.743 1.00 97.62 356 SER A CA 1
ATOM 2413 C C . SER A 1 356 ? -34.359 -9.476 55.317 1.00 97.62 356 SER A C 1
ATOM 2415 O O . SER A 1 356 ? -33.611 -9.264 54.358 1.00 97.62 356 SER A O 1
ATOM 2417 N N . VAL A 1 357 ? -35.663 -9.702 55.165 1.00 98.25 357 VAL A N 1
ATOM 2418 C CA . VAL A 1 357 ? -36.326 -9.787 53.860 1.00 98.25 357 VAL A CA 1
ATOM 2419 C C . VAL A 1 357 ? -37.565 -8.904 53.861 1.00 98.25 357 VAL A C 1
ATOM 2421 O O . VAL A 1 357 ? -38.477 -9.130 54.650 1.00 98.25 357 VAL A O 1
ATOM 2424 N N . ALA A 1 358 ? -37.625 -7.964 52.922 1.00 98.19 358 ALA A N 1
ATOM 2425 C CA . ALA A 1 358 ? -38.827 -7.211 52.595 1.00 98.19 358 ALA A CA 1
ATOM 2426 C C . ALA A 1 358 ? -39.341 -7.687 51.229 1.00 98.19 358 ALA A C 1
ATOM 2428 O O . ALA A 1 358 ? -38.641 -7.578 50.220 1.00 98.19 358 ALA A O 1
ATOM 2429 N N . LEU A 1 359 ? -40.550 -8.252 51.199 1.00 97.62 359 LEU A N 1
ATOM 2430 C CA . LEU A 1 359 ? -41.173 -8.803 49.995 1.00 97.62 359 LEU A CA 1
ATOM 2431 C C . LEU A 1 359 ? -42.492 -8.084 49.691 1.00 97.62 359 LEU A C 1
ATOM 2433 O O . LEU A 1 359 ? -43.468 -8.216 50.430 1.00 97.62 359 LEU A O 1
ATOM 2437 N N . GLY A 1 360 ? -42.537 -7.387 48.558 1.00 96.25 360 GLY A N 1
ATOM 2438 C CA . GLY A 1 360 ? -43.690 -6.635 48.074 1.00 96.25 360 GLY A CA 1
ATOM 2439 C C . GLY A 1 360 ? -43.366 -5.169 47.783 1.00 96.25 360 GLY A C 1
ATOM 2440 O O . GLY A 1 360 ? -42.354 -4.625 48.215 1.00 96.25 360 GLY A O 1
ATOM 2441 N N . ALA A 1 361 ? -44.234 -4.503 47.021 1.00 97.88 361 ALA A N 1
ATOM 2442 C CA . ALA A 1 361 ? -44.074 -3.075 46.763 1.00 97.88 361 ALA A CA 1
ATOM 2443 C C . ALA A 1 361 ? -44.263 -2.269 48.062 1.00 97.88 361 ALA A C 1
ATOM 2445 O O . ALA A 1 361 ? -45.269 -2.442 48.751 1.00 97.88 361 ALA A O 1
ATOM 2446 N N . GLY A 1 362 ? -43.297 -1.411 48.391 1.00 95.56 362 GLY A N 1
ATOM 2447 C CA . GLY A 1 362 ? -43.293 -0.589 49.604 1.00 95.56 362 GLY A CA 1
ATOM 2448 C C . GLY A 1 362 ? -43.154 -1.364 50.919 1.00 95.56 362 GLY A C 1
ATOM 2449 O O . GLY A 1 362 ? -43.380 -0.784 51.978 1.00 95.56 362 GLY A O 1
ATOM 2450 N N . SER A 1 363 ? -42.833 -2.663 50.884 1.00 97.94 363 SER A N 1
ATOM 2451 C CA . SER A 1 363 ? -42.647 -3.457 52.105 1.00 97.94 363 SER A CA 1
ATOM 2452 C C . SER A 1 363 ? -41.372 -3.053 52.845 1.00 97.94 363 SER A C 1
ATOM 2454 O O . SER A 1 363 ? -40.370 -2.761 52.190 1.00 97.94 363 SER A O 1
ATOM 2456 N N . SER A 1 364 ? -41.374 -3.143 54.175 1.00 97.25 364 SER A N 1
ATOM 2457 C CA . SER A 1 364 ? -40.170 -3.043 55.003 1.00 97.25 364 SER A CA 1
ATOM 2458 C C . SER A 1 364 ? -40.030 -4.230 55.953 1.00 97.25 364 SER A C 1
ATOM 2460 O O . SER A 1 364 ? -41.020 -4.919 56.216 1.00 97.25 364 SER A O 1
ATOM 2462 N N . ASP A 1 365 ? -38.811 -4.466 56.436 1.00 87.62 365 ASP A N 1
ATOM 2463 C CA . ASP A 1 365 ? -38.512 -5.432 57.499 1.00 87.62 365 ASP A CA 1
ATOM 2464 C C . ASP A 1 365 ? -38.759 -4.897 58.921 1.00 87.62 365 ASP A C 1
ATOM 2466 O O . ASP A 1 365 ? -38.903 -3.661 59.090 1.00 87.62 365 ASP A O 1
#

Sequence (365 aa):
MSAPDYNVNNSSYHNVGAAVNALDTGMRDNAAEIDIVQGKAANAASSVASGLGGGATYDPVTGKVLAPVYSVSNSSYSNVGDAVEVLDKGMRDNAAEIETVQGKAANAASSIASGLGGGATYDPVTGKVLAPVYSVSNSSYRTVGDAVNALDSGVQQNTTAVTKIQNSAALRHFHVQSTKGRGQATGVDSMAIGPEAKAQATNAIAMGTGAAATDTDSLAIGTQALAAGEQSVAIGYHAVAAGGKAVSIGSGNQAYGNGAVAIGDPNYVSGDGSFAGGADNIANNDGTQTITAANQANGAVAIGNRNIAIGQGSVALGATSQANAAGAVALGDTAIANTANGVALGSGAYVSGNNSVALGAGSSD

Foldseek 3Di:
DQQDWDDDPNDIDRDPVVRVVRNVVVVVVVVVVVVVVLVVLQVVQQVVQVVQDQPWGQDSVVRHIAFHWDADPNDTDRGPVVRVVVVVVVVVVVVVVVVVVLVVLQVVLQVVQVVQDQPWGQDSVVRHIDFHWDQDPNDTDRGPVVNVVSVVVVVVVVVVVVVCVVPNCVCVPDDADDPADDFDCCADCEAGAHHCFAQNYHPEYTAEAVFYQHYDCEYTHEHCFAGQADVEYAHEDCFAANAHVEYTHYHNDHAHAHPEYAEEEYEAAAAHVEYEYYYQEYQWAPQDSDHDVVTYQHHEYHYYANEYAHHHNGYAYEHPFYQNYDLGYAHYDCGYANEHVEYAAEHCGYEDDHVYYFHYHVGYD

Radius of gyration: 66.73 Å; Cα contacts (8 Å, |Δi|>4): 1003; chains: 1; bounding box: 146×30×184 Å